Protein AF-A0A1M7JH65-F1 (afdb_monomer)

Foldseek 3Di:
DDDDDDDDQDFDDDDDDDPDDDDDDDDDDDPDPPPPPPPPPDWDKGKDFQLRRPDDAFAADAWDDDDFKIKGKACQPHPDTWGQHPQQQFTKHWARIKIKIAGPFWWFKKAWDFGPPFKDFDKDKPDADADPVRSMGGDTDRMIMIGRHDPGGTGTTRMMMTTGDDDDQQDAAECQVWEFDADPLRHTQWIHDPNDIGRPQVQKQKFKDPDPVTDHSDDDQDFDKMKIKIAGDPVDRHHGYIYIYDIDGRAAEDEADKDWDWDDDPLKIKIKIKGKAFLVQQVPFDWKKKWKDDPPDIDIDIDPDWAQWDDDPNHIYGYPDPRITIDMDMDMDSDDCPPIDMDMDTD

Solvent-accessible surface area (backbone atoms only — not comparable to full-atom values): 20110 Å² total; per-residue (Å²): 139,82,88,79,80,84,83,79,78,85,79,83,86,83,82,84,80,82,88,74,91,83,78,91,81,88,78,82,90,72,102,66,86,71,77,77,78,79,74,79,79,75,84,53,63,52,72,50,54,55,65,77,66,72,75,53,73,68,37,74,48,55,68,48,80,58,94,58,39,35,43,36,39,38,26,66,80,34,91,59,61,24,23,30,30,71,81,32,42,15,38,38,35,32,17,32,15,34,40,34,46,36,38,87,50,48,32,36,33,38,39,50,40,71,19,62,88,49,51,84,48,54,73,48,63,80,59,70,47,73,42,79,89,74,36,30,34,43,48,81,39,47,59,44,42,37,34,30,35,59,89,59,68,27,38,21,46,20,31,44,36,43,30,42,56,77,77,84,78,72,80,51,45,74,29,57,83,23,48,46,41,64,43,96,80,59,42,81,54,35,40,31,53,90,91,48,75,45,63,81,56,87,51,41,46,56,29,24,29,80,56,99,81,45,75,37,73,56,65,76,79,64,58,42,64,34,33,46,35,42,30,51,34,95,85,34,72,60,45,38,60,49,20,54,33,70,79,44,76,31,57,37,69,42,62,80,45,78,47,80,46,77,51,75,57,95,76,27,36,36,44,35,43,39,37,29,39,52,50,75,80,49,62,94,45,76,35,38,38,37,44,38,33,47,86,95,48,72,50,76,49,80,39,81,70,72,36,64,58,51,74,53,100,87,34,47,30,32,51,63,46,91,63,34,35,32,39,76,50,75,50,73,36,78,56,89,66,83,77,56,46,72,50,77,48,75,78

Secondary structure (DSSP, 8-state):
--PPPPPPP---------------------S-------------EEEEEGGGS-PPTT-B--EEE-SSEEEEEE-TTSSSPPEEETTTTEEEEETT-EEEEEEEEEEEEEEEEE-TT-----EEESSSEEETTTTEEEEEEEEEEEEE-SSS-EEEEEEEEEEEPPP----PEE-TTPEEEE-TTS-EEEEEETTEEE---TTEEEEEESSTT--BSS---SSEEEEEEEEE-TT-SSEES-EEPPPEEE-EEE-SEEEEEEEEETTEEEEEEEEEEETTTTTT---EEEEEEETTEEEEEEE---BSEEEETTEEEEESSTTEEEEEEEEEESS--TT-EEEEEE-

Sequence (347 aa):
MKHTWKKAAVFTLALALVAGGLPANVGGGGLFGGTAIVANAVETSETVTFSELGYDNQETVESVEAQNCTITFSRGTNSNPPKYYNTGSAIRVYGGNTVTISSTKDISEIRLSFGLSDGTNDITVDTGEYDSGEATWTGNAKSVEFTVGGTKGHRKIASVTVVYNEAATVSKTNISTATVTLAADNSVSSITVGENNITDLSGFDITYGTDDSHTAATPPTAAGKYYAYVTPNSTNTDYEGTAKSAQFIVNGTLADGKYEQYATKDGKNYTRFVFVKPKSEIAGKNKGVFSATLGETTKTFDTTTYYTGVTSNGIHYTVADEDSVMFVVTVSSTGSLDGLTCELDFE

pLDDT: mean 86.07, std 21.35, range [22.78, 98.69]

Organism: Ruminococcus flavefaciens (NCBI:txid1265)

Nearest PDB structures (foldseek):
  5nph-assembly1_H  TM=2.163E-01  e=4.990E-02  Mus musculus
  7n0v-assembly1_H  TM=2.014E-01  e=6.467E-02  Mus musculus
  6o26-assembly1_A  TM=1.920E-01  e=3.398E-01  Homo sapiens
  8tjf-assembly1_H  TM=2.204E-01  e=6.668E-01  Homo sapiens
  6cxy-assembly1_H  TM=1.921E-01  e=3.770E-01  Mus musculus

Structure (mmCIF, N/CA/C/O backbone):
data_AF-A0A1M7JH65-F1
#
_entry.id   AF-A0A1M7JH65-F1
#
loop_
_atom_site.group_PDB
_atom_site.id
_atom_site.type_symbol
_atom_site.label_atom_id
_atom_site.label_alt_id
_atom_site.label_comp_id
_atom_site.label_asym_id
_atom_site.label_entity_id
_atom_site.label_seq_id
_atom_site.pdbx_PDB_ins_code
_atom_site.Cartn_x
_atom_site.Cartn_y
_atom_site.Cartn_z
_atom_site.occupancy
_atom_site.B_iso_or_equiv
_atom_site.auth_seq_id
_atom_site.auth_comp_id
_atom_site.auth_asym_id
_atom_site.auth_atom_id
_atom_site.pdbx_PDB_model_num
ATOM 1 N N . MET A 1 1 ? 40.450 36.372 -23.962 1.00 33.72 1 MET A N 1
ATOM 2 C CA . MET A 1 1 ? 39.710 35.148 -23.589 1.00 33.72 1 MET A CA 1
ATOM 3 C C . MET A 1 1 ? 38.250 35.379 -23.931 1.00 33.72 1 MET A C 1
ATOM 5 O O . MET A 1 1 ? 37.628 36.221 -23.301 1.00 33.72 1 MET A O 1
ATOM 9 N N . LYS A 1 2 ? 37.739 34.761 -25.000 1.00 27.80 2 LYS A N 1
ATOM 10 C CA . LYS A 1 2 ? 36.318 34.838 -25.365 1.00 27.80 2 LYS A CA 1
ATOM 11 C C . LYS A 1 2 ? 35.694 33.489 -25.026 1.00 27.80 2 LYS A C 1
ATOM 13 O O . LYS A 1 2 ? 36.094 32.482 -25.595 1.00 27.80 2 LYS A O 1
ATOM 18 N N . HIS A 1 3 ? 34.785 33.492 -24.056 1.00 24.52 3 HIS A N 1
ATOM 19 C CA . HIS A 1 3 ? 33.957 32.346 -23.703 1.00 24.52 3 HIS A CA 1
ATOM 20 C C . HIS A 1 3 ? 32.996 32.040 -24.858 1.00 24.52 3 HIS A C 1
ATOM 22 O O . HIS A 1 3 ? 32.244 32.918 -25.277 1.00 24.52 3 HIS A O 1
ATOM 28 N N . THR A 1 4 ? 33.022 30.811 -25.366 1.00 27.05 4 THR A N 1
ATOM 29 C CA . THR A 1 4 ? 32.059 30.292 -26.342 1.00 27.05 4 THR A CA 1
ATOM 30 C C . THR A 1 4 ? 31.009 29.457 -25.613 1.00 27.05 4 THR A C 1
ATOM 32 O O . THR A 1 4 ? 31.320 28.471 -24.949 1.00 27.05 4 THR A O 1
ATOM 35 N N . TRP A 1 5 ? 29.753 29.894 -25.695 1.00 22.78 5 TRP A N 1
ATOM 36 C CA . TRP A 1 5 ? 28.584 29.150 -25.229 1.00 22.78 5 TRP A CA 1
ATOM 37 C C . TRP A 1 5 ? 28.274 28.005 -26.204 1.00 22.78 5 TRP A C 1
ATOM 39 O O . TRP A 1 5 ? 28.231 28.223 -27.416 1.00 22.78 5 TRP A O 1
ATOM 49 N N . LYS A 1 6 ? 28.054 26.793 -25.678 1.00 25.31 6 LYS A N 1
ATOM 50 C CA . LYS A 1 6 ? 27.578 25.633 -26.445 1.00 25.31 6 LYS A CA 1
ATOM 51 C C . LYS A 1 6 ? 26.101 25.846 -26.810 1.00 25.31 6 LYS A C 1
ATOM 53 O O . LYS A 1 6 ? 25.288 26.122 -25.931 1.00 25.31 6 LYS A O 1
ATOM 58 N N . LYS A 1 7 ? 25.769 25.752 -28.101 1.00 26.80 7 LYS A N 1
ATOM 59 C CA . LYS A 1 7 ? 24.390 25.803 -28.612 1.00 26.80 7 LYS A CA 1
ATOM 60 C C . LYS A 1 7 ? 23.718 24.452 -28.345 1.00 26.80 7 LYS A C 1
ATOM 62 O O . LYS A 1 7 ? 24.266 23.424 -28.727 1.00 26.80 7 LYS A O 1
ATOM 67 N N . ALA A 1 8 ? 22.564 24.466 -27.684 1.00 27.47 8 ALA A N 1
ATOM 68 C CA . ALA A 1 8 ? 21.721 23.291 -27.492 1.00 27.47 8 ALA A CA 1
ATOM 69 C C . ALA A 1 8 ? 20.884 23.040 -28.757 1.00 27.47 8 ALA A C 1
ATOM 71 O O . ALA A 1 8 ? 20.265 23.970 -29.278 1.00 27.47 8 ALA A O 1
ATOM 72 N N . ALA A 1 9 ? 20.888 21.800 -29.245 1.00 30.14 9 ALA A N 1
ATOM 73 C CA . ALA A 1 9 ? 20.025 21.344 -30.327 1.00 30.14 9 ALA A CA 1
ATOM 74 C C . ALA A 1 9 ? 18.560 21.320 -29.859 1.00 30.14 9 ALA A C 1
ATOM 76 O O . ALA A 1 9 ? 18.257 20.851 -28.761 1.00 30.14 9 ALA A O 1
ATOM 77 N N . VAL A 1 10 ? 17.653 21.847 -30.682 1.00 26.20 10 VAL A N 1
ATOM 78 C CA . VAL A 1 10 ? 16.206 21.808 -30.439 1.00 26.20 10 VAL A CA 1
ATOM 79 C C . VAL A 1 10 ? 15.681 20.478 -30.976 1.00 26.20 10 VAL A C 1
ATOM 81 O O . VAL A 1 10 ? 15.679 20.265 -32.182 1.00 26.20 10 VAL A O 1
ATOM 84 N N . PHE A 1 11 ? 15.245 19.586 -30.086 1.00 31.00 11 PHE A N 1
ATOM 85 C CA . PHE A 1 11 ? 14.628 18.309 -30.449 1.00 31.00 11 PHE A CA 1
ATOM 86 C C . PHE A 1 11 ? 13.111 18.479 -30.602 1.00 31.00 11 PHE A C 1
ATOM 88 O O . PHE A 1 11 ? 12.435 18.914 -29.669 1.00 31.00 11 PHE A O 1
ATOM 95 N N . THR A 1 12 ? 12.567 18.125 -31.770 1.00 27.08 12 THR A N 1
ATOM 96 C CA . THR A 1 12 ? 11.114 18.076 -32.003 1.00 27.08 12 THR A CA 1
ATOM 97 C C . THR A 1 12 ? 10.618 16.651 -31.773 1.00 27.08 12 THR A C 1
ATOM 99 O O . THR A 1 12 ? 10.918 15.753 -32.555 1.00 27.08 12 THR A O 1
ATOM 102 N N . LEU A 1 13 ? 9.849 16.440 -30.702 1.00 26.78 13 LEU A N 1
ATOM 103 C CA . LEU A 1 13 ? 9.150 15.182 -30.438 1.00 26.78 13 LEU A CA 1
ATOM 104 C C . LEU A 1 13 ? 7.864 15.142 -31.279 1.00 26.78 13 LEU A C 1
ATOM 106 O O . LEU A 1 13 ? 6.893 15.832 -30.967 1.00 26.78 13 LEU A O 1
ATOM 110 N N . ALA A 1 14 ? 7.855 14.364 -32.362 1.00 26.33 14 ALA A N 1
ATOM 111 C CA . ALA A 1 14 ? 6.666 14.166 -33.187 1.00 26.33 14 ALA A CA 1
ATOM 112 C C . ALA A 1 14 ? 5.845 12.978 -32.660 1.00 26.33 14 ALA A C 1
ATOM 114 O O . ALA A 1 14 ? 6.230 11.825 -32.829 1.00 26.33 14 ALA A O 1
ATOM 115 N N . LEU A 1 15 ? 4.694 13.260 -32.042 1.00 26.98 15 LEU A N 1
ATOM 116 C CA . LEU A 1 15 ? 3.681 12.257 -31.706 1.00 26.98 15 LEU A CA 1
ATOM 117 C C . LEU A 1 15 ? 2.617 12.255 -32.816 1.00 26.98 15 LEU A C 1
ATOM 119 O O . LEU A 1 15 ? 1.776 13.152 -32.880 1.00 26.98 15 LEU A O 1
ATOM 123 N N . ALA A 1 16 ? 2.670 11.284 -33.729 1.00 26.78 16 ALA A N 1
ATOM 124 C CA . ALA A 1 16 ? 1.681 11.147 -34.796 1.00 26.78 16 ALA A CA 1
ATOM 125 C C . ALA A 1 16 ? 0.440 10.395 -34.283 1.00 26.78 16 ALA A C 1
ATOM 127 O O . ALA A 1 16 ? 0.468 9.181 -34.100 1.00 26.78 16 ALA A O 1
ATOM 128 N N . LEU A 1 17 ? -0.666 11.113 -34.065 1.00 24.62 17 LEU A N 1
ATOM 129 C CA . LEU A 1 17 ? -1.975 10.518 -33.785 1.00 24.62 17 LEU A CA 1
ATOM 130 C C . LEU A 1 17 ? -2.690 10.249 -35.121 1.00 24.62 17 LEU A C 1
ATOM 132 O O . LEU A 1 17 ? -3.287 11.155 -35.704 1.00 24.62 17 LEU A O 1
ATOM 136 N N . VAL A 1 18 ? -2.632 9.018 -35.635 1.00 27.31 18 VAL A N 1
ATOM 137 C CA . VAL A 1 18 ? -3.477 8.623 -36.774 1.00 27.31 18 VAL A CA 1
ATOM 138 C C . VAL A 1 18 ? -4.851 8.229 -36.239 1.00 27.31 18 VAL A C 1
ATOM 140 O O . VAL A 1 18 ? -5.070 7.120 -35.762 1.00 27.31 18 VAL A O 1
ATOM 143 N N . ALA A 1 19 ? -5.791 9.170 -36.317 1.00 30.92 19 ALA A N 1
ATOM 144 C CA . ALA A 1 19 ? -7.212 8.891 -36.190 1.00 30.92 19 ALA A CA 1
ATOM 145 C C . ALA A 1 19 ? -7.712 8.276 -37.506 1.00 30.92 19 ALA A C 1
ATOM 147 O O . ALA A 1 19 ? -7.865 8.965 -38.512 1.00 30.92 19 ALA A O 1
ATOM 148 N N . GLY A 1 20 ? -7.964 6.971 -37.501 1.00 28.25 20 GLY A N 1
ATOM 149 C CA . GLY A 1 20 ? -8.572 6.258 -38.618 1.00 28.25 20 GLY A CA 1
ATOM 150 C C . GLY A 1 20 ? -9.345 5.062 -38.091 1.00 28.25 20 GLY A C 1
ATOM 151 O O . GLY A 1 20 ? -8.775 3.999 -37.879 1.00 28.25 20 GLY A O 1
ATOM 152 N N . GLY A 1 21 ? -10.633 5.256 -37.814 1.00 33.59 21 GLY A N 1
ATOM 153 C CA . GLY A 1 21 ? -11.529 4.160 -37.461 1.00 33.59 21 GLY A CA 1
ATOM 154 C C . GLY A 1 21 ? -11.855 3.286 -38.671 1.00 33.59 21 GLY A C 1
ATOM 155 O O . GLY A 1 21 ? -11.853 3.789 -39.792 1.00 33.59 21 GLY A O 1
ATOM 156 N N . LEU A 1 22 ? -12.148 2.005 -38.408 1.00 28.03 22 LEU A N 1
ATOM 157 C CA . LEU A 1 22 ? -13.134 1.108 -39.051 1.00 28.03 22 LEU A CA 1
ATOM 158 C C . LEU A 1 22 ? -12.842 -0.359 -38.630 1.00 28.03 22 LEU A C 1
ATOM 160 O O . LEU A 1 22 ? -11.763 -0.649 -38.125 1.00 28.03 22 LEU A O 1
ATOM 164 N N . PRO A 1 23 ? -13.775 -1.305 -38.828 1.00 35.59 23 PRO A N 1
ATOM 165 C CA . PRO A 1 23 ? -14.920 -1.607 -37.982 1.00 35.59 23 PRO A CA 1
ATOM 166 C C . PRO A 1 23 ? -14.715 -2.905 -37.173 1.00 35.59 23 PRO A C 1
ATOM 168 O O . PRO A 1 23 ? -13.957 -3.798 -37.547 1.00 35.59 23 PRO A O 1
ATOM 171 N N . ALA A 1 24 ? -15.469 -3.051 -36.084 1.00 32.09 24 ALA A N 1
ATOM 172 C CA . ALA A 1 24 ? -15.602 -4.325 -35.391 1.00 32.09 24 ALA A CA 1
ATOM 173 C C . ALA A 1 24 ? -16.266 -5.359 -36.318 1.00 32.09 24 ALA A C 1
ATOM 175 O O . ALA A 1 24 ? -17.445 -5.230 -36.648 1.00 32.09 24 ALA A O 1
ATOM 176 N N . ASN A 1 25 ? -15.525 -6.397 -36.709 1.00 32.09 25 ASN A N 1
ATOM 177 C CA . ASN A 1 25 ? -16.117 -7.638 -37.192 1.00 32.09 25 ASN A CA 1
ATOM 178 C C . ASN A 1 25 ? -16.163 -8.627 -36.024 1.00 32.09 25 ASN A C 1
ATOM 180 O O . ASN A 1 25 ? -15.177 -9.285 -35.696 1.00 32.09 25 ASN A O 1
ATOM 184 N N . VAL A 1 26 ? -17.315 -8.673 -35.359 1.00 40.84 26 VAL A N 1
ATOM 185 C CA . VAL A 1 26 ? -17.651 -9.681 -34.353 1.00 40.84 26 VAL A CA 1
ATOM 186 C C . VAL A 1 26 ? -18.010 -10.985 -35.060 1.00 40.84 26 VAL A C 1
ATOM 188 O O . VAL A 1 26 ? -19.087 -11.120 -35.633 1.00 40.84 26 VAL A O 1
ATOM 191 N N . GLY A 1 27 ? -17.108 -11.961 -34.991 1.00 29.14 27 GLY A N 1
ATOM 192 C CA . GLY A 1 27 ? -17.349 -13.309 -35.487 1.00 29.14 27 GLY A CA 1
ATOM 193 C C . GLY A 1 27 ? -16.684 -14.366 -34.613 1.00 29.14 27 GLY A C 1
ATOM 194 O O . GLY A 1 27 ? -15.513 -14.661 -34.801 1.00 29.14 27 GLY A O 1
ATOM 195 N N . GLY A 1 28 ? -17.469 -14.972 -33.715 1.00 29.83 28 GLY A N 1
ATOM 196 C CA . GLY A 1 28 ? -17.278 -16.366 -33.297 1.00 29.83 28 GLY A CA 1
ATOM 197 C C . GLY A 1 28 ? -16.546 -16.641 -31.977 1.00 29.83 28 GLY A C 1
ATOM 198 O O . GLY A 1 28 ? -15.353 -16.889 -31.973 1.00 29.83 28 GLY A O 1
ATOM 199 N N . GLY A 1 29 ? -17.325 -16.750 -30.893 1.00 30.72 29 GLY A N 1
ATOM 200 C CA . GLY A 1 29 ? -17.238 -17.858 -29.925 1.00 30.72 29 GLY A CA 1
ATOM 201 C C . GLY A 1 29 ? -16.020 -17.962 -28.994 1.00 30.72 29 GLY A C 1
ATOM 202 O O . GLY A 1 29 ? -14.999 -18.529 -29.357 1.00 30.72 29 GLY A O 1
ATOM 203 N N . GLY A 1 30 ? -16.208 -17.585 -27.724 1.00 29.33 30 GLY A N 1
ATOM 204 C CA . GLY A 1 30 ? -15.325 -17.977 -26.619 1.00 29.33 30 GLY A CA 1
ATOM 205 C C . GLY A 1 30 ? -15.722 -17.316 -25.296 1.00 29.33 30 GLY A C 1
ATOM 206 O O . GLY A 1 30 ? -15.550 -16.117 -25.128 1.00 29.33 30 GLY A O 1
ATOM 207 N N . LEU A 1 31 ? -16.266 -18.099 -24.361 1.00 40.38 31 LEU A N 1
ATOM 208 C CA . LEU A 1 31 ? -16.854 -17.712 -23.064 1.00 40.38 31 LEU A CA 1
ATOM 209 C C . LEU A 1 31 ? -15.820 -17.274 -21.995 1.00 40.38 31 LEU A C 1
ATOM 211 O O . LEU A 1 31 ? -16.045 -17.444 -20.804 1.00 40.38 31 LEU A O 1
ATOM 215 N N . PHE A 1 32 ? -14.691 -16.689 -22.396 1.00 40.97 32 PHE A N 1
ATOM 216 C CA . PHE A 1 32 ? -13.709 -16.093 -21.487 1.00 40.97 32 PHE A CA 1
ATOM 217 C C . PHE A 1 32 ? -13.245 -14.768 -22.086 1.00 40.97 32 PHE A C 1
ATOM 219 O O . PHE A 1 32 ? -12.274 -14.704 -22.834 1.00 40.97 32 PHE A O 1
ATOM 226 N N . GLY A 1 33 ? -13.997 -13.706 -21.796 1.00 28.12 33 GLY A N 1
ATOM 227 C CA . GLY A 1 33 ? -13.682 -12.342 -22.210 1.00 28.12 33 GLY A CA 1
ATOM 228 C C . GLY A 1 33 ? -12.519 -11.767 -21.407 1.00 28.12 33 GLY A C 1
ATOM 229 O O . GLY A 1 33 ? -12.708 -10.826 -20.645 1.00 28.12 33 GLY A O 1
ATOM 230 N N . GLY A 1 34 ? -11.323 -12.330 -21.569 1.00 30.55 34 GLY A N 1
ATOM 231 C CA . GLY A 1 34 ? -10.098 -11.589 -21.319 1.00 30.55 34 GLY A CA 1
ATOM 232 C C . GLY A 1 34 ? -9.970 -10.568 -22.439 1.00 30.55 34 GLY A C 1
ATOM 233 O O . GLY A 1 34 ? -9.654 -10.929 -23.571 1.00 30.55 34 GLY A O 1
ATOM 234 N N . THR A 1 35 ? -10.263 -9.299 -22.164 1.00 30.81 35 THR A N 1
ATOM 235 C CA . THR A 1 35 ? -9.801 -8.218 -23.033 1.00 30.81 35 THR A CA 1
ATOM 236 C C . THR A 1 35 ? -8.286 -8.326 -23.088 1.00 30.81 35 THR A C 1
ATOM 238 O O . THR A 1 35 ? -7.609 -7.994 -22.117 1.00 30.81 35 THR A O 1
ATOM 241 N N . ALA A 1 36 ? -7.756 -8.836 -24.200 1.00 31.12 36 ALA A N 1
ATOM 242 C CA . ALA A 1 36 ? -6.355 -8.665 -24.520 1.00 31.12 36 ALA A CA 1
ATOM 243 C C . ALA A 1 36 ? -6.103 -7.156 -24.505 1.00 31.12 36 ALA A C 1
ATOM 245 O O . ALA A 1 36 ? -6.631 -6.419 -25.341 1.00 31.12 36 ALA A O 1
ATOM 246 N N . ILE A 1 37 ? -5.368 -6.691 -23.497 1.00 34.84 37 ILE A N 1
ATOM 247 C CA . ILE A 1 37 ? -4.785 -5.361 -23.514 1.00 34.84 37 ILE A CA 1
ATOM 248 C C . ILE A 1 37 ? -3.836 -5.387 -24.706 1.00 34.84 37 ILE A C 1
ATOM 250 O O . ILE A 1 37 ? -2.764 -5.984 -24.646 1.00 34.84 37 ILE A O 1
ATOM 254 N N . VAL A 1 38 ? -4.263 -4.806 -25.825 1.00 34.91 38 VAL A N 1
ATOM 255 C CA . VAL A 1 38 ? -3.346 -4.468 -26.907 1.00 34.91 38 VAL A CA 1
ATOM 256 C C . VAL A 1 38 ? -2.523 -3.309 -26.364 1.00 34.91 38 VAL A C 1
ATOM 258 O O . VAL A 1 38 ? -2.929 -2.149 -26.436 1.00 34.91 38 VAL A O 1
ATOM 261 N N . ALA A 1 39 ? -1.405 -3.639 -25.721 1.00 32.28 39 ALA A N 1
ATOM 262 C CA . ALA A 1 39 ? -0.364 -2.675 -25.437 1.00 32.28 39 ALA A CA 1
ATOM 263 C C . ALA A 1 39 ? 0.185 -2.226 -26.795 1.00 32.28 39 ALA A C 1
ATOM 265 O O . ALA A 1 39 ? 0.947 -2.940 -27.440 1.00 32.28 39 ALA A O 1
ATOM 266 N N . ASN A 1 40 ? -0.259 -1.063 -27.266 1.00 35.53 40 ASN A N 1
ATOM 267 C CA . ASN A 1 40 ? 0.469 -0.348 -28.302 1.00 35.53 40 ASN A CA 1
ATOM 268 C C . ASN A 1 40 ? 1.745 0.174 -27.635 1.00 35.53 40 ASN A C 1
ATOM 270 O O . ASN A 1 40 ? 1.712 1.222 -26.990 1.00 35.53 40 ASN A O 1
ATOM 274 N N . ALA A 1 41 ? 2.830 -0.597 -27.729 1.00 42.75 41 ALA A N 1
ATOM 275 C CA . ALA A 1 41 ? 4.159 -0.129 -27.365 1.00 42.75 41 ALA A CA 1
ATOM 276 C C . ALA A 1 41 ? 4.468 1.097 -28.232 1.00 42.75 41 ALA A C 1
ATOM 278 O O . ALA A 1 41 ? 4.464 1.027 -29.463 1.00 42.75 41 ALA A O 1
ATOM 279 N N . VAL A 1 42 ? 4.638 2.249 -27.591 1.00 50.62 42 VAL A N 1
ATOM 280 C CA . VAL A 1 42 ? 5.082 3.462 -28.272 1.00 50.62 42 VAL A CA 1
ATOM 281 C C . VAL A 1 42 ? 6.597 3.364 -28.310 1.00 50.62 42 VAL A C 1
ATOM 283 O O . VAL A 1 42 ? 7.239 3.511 -27.275 1.00 50.62 42 VAL A O 1
ATOM 286 N N . GLU A 1 43 ? 7.165 3.108 -29.490 1.00 64.31 43 GLU A N 1
ATOM 287 C CA . GLU A 1 43 ? 8.617 3.040 -29.668 1.00 64.31 43 GLU A CA 1
ATOM 288 C C . GLU A 1 43 ? 9.285 4.295 -29.090 1.00 64.31 43 GLU A C 1
ATOM 290 O O . GLU A 1 43 ? 9.096 5.412 -29.583 1.00 64.31 43 GLU A O 1
ATOM 295 N N . THR A 1 44 ? 10.087 4.128 -28.035 1.00 83.44 44 THR A N 1
ATOM 296 C CA . THR A 1 44 ? 10.895 5.234 -27.518 1.00 83.44 44 THR A CA 1
ATOM 297 C C . THR A 1 44 ? 12.133 5.392 -28.393 1.00 83.44 44 THR A C 1
ATOM 299 O O . THR A 1 44 ? 13.021 4.539 -28.391 1.00 83.44 44 THR A O 1
ATOM 302 N N . SER A 1 45 ? 12.191 6.484 -29.153 1.00 88.88 45 SER A N 1
ATOM 303 C CA . SER A 1 45 ? 13.310 6.795 -30.040 1.00 88.88 45 SER A CA 1
ATOM 304 C C . SER A 1 45 ? 13.715 8.262 -29.956 1.00 88.88 45 SER A C 1
ATOM 306 O O . SER A 1 45 ? 12.928 9.127 -29.568 1.00 88.88 45 SER A O 1
ATOM 308 N N . GLU A 1 46 ? 14.958 8.547 -30.329 1.00 91.50 46 GLU A N 1
ATOM 309 C CA . GLU A 1 46 ? 15.442 9.906 -30.553 1.00 91.50 46 GLU A CA 1
ATOM 310 C C . GLU A 1 46 ? 16.095 10.018 -31.929 1.00 91.50 46 GLU A C 1
ATOM 312 O O . GLU A 1 46 ? 16.779 9.103 -32.380 1.00 91.50 46 GLU A O 1
ATOM 317 N N . THR A 1 47 ? 15.857 11.134 -32.619 1.00 95.12 47 THR A N 1
ATOM 318 C CA . THR A 1 47 ? 16.412 11.395 -33.952 1.00 95.12 47 THR A CA 1
ATOM 319 C C . THR A 1 47 ? 17.244 12.663 -33.926 1.00 95.12 47 THR A C 1
ATOM 321 O O . THR A 1 47 ? 16.790 13.705 -33.458 1.00 95.12 47 THR A O 1
ATOM 324 N N . VAL A 1 48 ? 18.456 12.569 -34.462 1.00 94.50 48 VAL A N 1
ATOM 325 C CA . VAL A 1 48 ? 19.364 13.692 -34.671 1.00 94.50 48 VAL A CA 1
ATOM 326 C C . VAL A 1 48 ? 19.462 13.954 -36.168 1.00 94.50 48 VAL A C 1
ATOM 328 O O . VAL A 1 48 ? 20.008 13.132 -36.902 1.00 94.50 48 VAL A O 1
ATOM 331 N N . THR A 1 49 ? 18.974 15.109 -36.616 1.00 95.75 49 THR A N 1
ATOM 332 C CA . THR A 1 49 ? 19.089 15.567 -38.008 1.00 95.75 49 THR A CA 1
ATOM 333 C C . THR A 1 49 ? 20.193 16.614 -38.108 1.00 95.75 49 THR A C 1
ATOM 335 O O . THR A 1 49 ? 20.064 17.724 -37.595 1.00 95.75 49 THR A O 1
ATOM 338 N N . PHE A 1 50 ? 21.302 16.298 -38.780 1.00 94.88 50 PHE A N 1
ATOM 339 C CA . PHE A 1 50 ? 22.504 17.140 -38.706 1.00 94.88 50 PHE A CA 1
ATOM 340 C C . PHE A 1 50 ? 22.345 18.514 -39.362 1.00 94.88 50 PHE A C 1
ATOM 342 O O . PHE A 1 50 ? 23.005 19.468 -38.951 1.00 94.88 50 PHE A O 1
ATOM 349 N N . SER A 1 51 ? 21.445 18.654 -40.338 1.00 92.75 51 SER A N 1
ATOM 350 C CA . SER A 1 51 ? 21.164 19.947 -40.970 1.00 92.75 51 SER A CA 1
ATOM 351 C C . SER A 1 51 ? 20.525 20.970 -40.032 1.00 92.75 51 SER A C 1
ATOM 353 O O . SER A 1 51 ? 20.567 22.166 -40.310 1.00 92.75 51 SER A O 1
ATOM 355 N N . GLU A 1 52 ? 19.947 20.519 -38.922 1.00 93.25 52 GLU A N 1
ATOM 356 C CA . GLU A 1 52 ? 19.274 21.370 -37.936 1.00 93.25 52 GLU A CA 1
ATOM 357 C C . GLU A 1 52 ? 20.247 21.921 -36.882 1.00 93.25 52 GLU A C 1
ATOM 359 O O . GLU A 1 52 ? 19.895 22.809 -36.108 1.00 93.25 52 GLU A O 1
ATOM 364 N N . LEU A 1 53 ? 21.497 21.441 -36.873 1.00 90.50 53 LEU A N 1
ATOM 365 C CA . LEU A 1 53 ? 22.499 21.782 -35.858 1.00 90.50 53 LEU A CA 1
ATOM 366 C C . LEU A 1 53 ? 23.311 23.044 -36.188 1.00 90.50 53 LEU A C 1
ATOM 368 O O . LEU A 1 53 ? 24.096 23.511 -35.363 1.00 90.50 53 LEU A O 1
ATOM 372 N N . GLY A 1 54 ? 23.093 23.636 -37.367 1.00 93.56 54 GLY A N 1
ATOM 373 C CA . GLY A 1 54 ? 23.653 24.939 -37.735 1.00 93.56 54 GLY A CA 1
ATOM 374 C C . GLY A 1 54 ? 25.160 24.943 -37.994 1.00 93.56 54 GLY A C 1
ATOM 375 O O . GLY A 1 54 ? 25.805 25.953 -37.713 1.00 93.56 54 GLY A O 1
ATOM 376 N N . TYR A 1 55 ? 25.703 23.834 -38.502 1.00 94.38 55 TYR A N 1
ATOM 377 C CA . TYR A 1 55 ? 27.102 23.728 -38.916 1.00 94.38 55 TYR A CA 1
ATOM 378 C C . TYR A 1 55 ? 27.410 24.553 -40.169 1.00 94.38 55 TYR A C 1
ATOM 380 O O . TYR A 1 55 ? 26.606 24.627 -41.105 1.00 94.38 55 TYR A O 1
ATOM 388 N N . ASP A 1 56 ? 28.619 25.102 -40.217 1.00 96.69 56 AS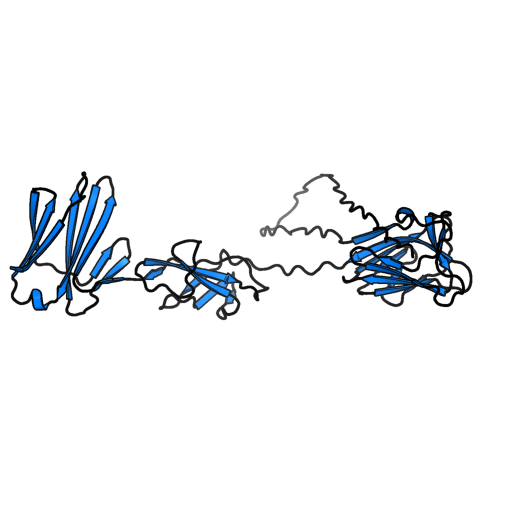P A N 1
ATOM 389 C CA . ASP A 1 56 ? 29.171 25.726 -41.409 1.00 96.69 56 ASP A CA 1
ATOM 390 C C . ASP A 1 56 ? 29.632 24.667 -42.426 1.00 96.69 56 ASP A C 1
ATOM 392 O O . ASP A 1 56 ? 30.008 23.534 -42.109 1.00 96.69 56 ASP A O 1
ATOM 396 N N . ASN A 1 57 ? 29.637 25.034 -43.708 1.00 97.56 57 ASN A N 1
ATOM 397 C CA . ASN A 1 57 ? 30.110 24.133 -44.755 1.00 97.56 57 ASN A CA 1
ATOM 398 C C . ASN A 1 57 ? 31.599 23.789 -44.553 1.00 97.56 57 ASN A C 1
ATOM 400 O O . ASN A 1 57 ? 32.441 24.684 -44.507 1.00 97.56 57 ASN A O 1
ATOM 404 N N . GLN A 1 58 ? 31.922 22.494 -44.569 1.00 96.56 58 GLN A N 1
ATOM 405 C CA . GLN A 1 58 ? 33.243 21.904 -44.299 1.00 96.56 58 GLN A CA 1
ATOM 406 C C . GLN A 1 58 ? 33.706 21.970 -42.839 1.00 96.56 58 GLN A C 1
ATOM 408 O O . GLN A 1 58 ? 34.882 21.700 -42.568 1.00 96.56 58 GLN A O 1
ATOM 413 N N . GLU A 1 59 ? 32.809 22.289 -41.909 1.00 97.38 59 GLU A N 1
ATOM 414 C CA . GLU A 1 59 ? 33.090 22.210 -40.480 1.00 97.38 59 GLU A CA 1
ATOM 415 C C . GLU A 1 59 ? 33.368 20.760 -40.064 1.00 97.38 59 GLU A C 1
ATOM 417 O O . GLU A 1 59 ? 32.649 19.838 -40.454 1.00 97.38 59 GLU A O 1
ATOM 422 N N . THR A 1 60 ? 34.445 20.545 -39.304 1.00 97.56 60 THR A N 1
ATOM 423 C CA . THR A 1 60 ? 34.749 19.238 -38.708 1.00 97.56 60 THR A CA 1
ATOM 424 C C . THR A 1 60 ? 33.759 18.957 -37.588 1.00 97.56 60 THR A C 1
ATOM 426 O O . THR A 1 60 ? 33.592 19.791 -36.703 1.00 97.56 60 THR A O 1
ATOM 429 N N . VAL A 1 61 ? 33.152 17.771 -37.599 1.00 96.94 61 VAL A N 1
ATOM 430 C CA . VAL A 1 61 ? 32.224 17.335 -36.551 1.00 96.94 6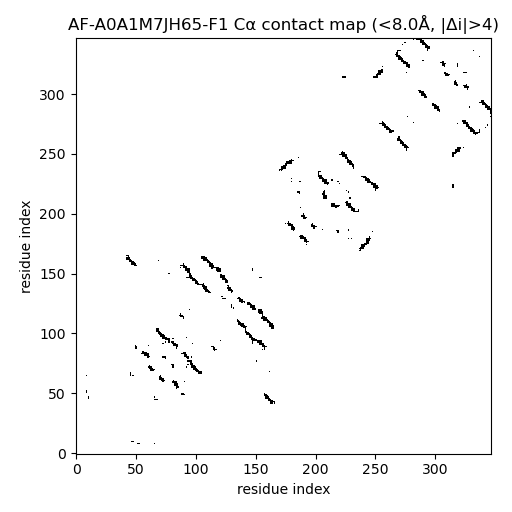1 VAL A CA 1
ATOM 431 C C . VAL A 1 61 ? 32.859 16.163 -35.816 1.00 96.94 61 VAL A C 1
ATOM 433 O O . VAL A 1 61 ? 33.162 15.150 -36.439 1.00 96.94 61 VAL A O 1
ATOM 436 N N . GLU A 1 62 ? 33.091 16.320 -34.513 1.00 96.19 62 GLU A N 1
ATOM 437 C CA . GLU A 1 62 ? 33.706 15.292 -33.657 1.00 96.19 62 GLU A CA 1
ATOM 438 C C . GLU A 1 62 ? 32.664 14.534 -32.834 1.00 96.19 62 GLU A C 1
ATOM 440 O O . GLU A 1 62 ? 32.774 13.324 -32.658 1.00 96.19 62 GLU A O 1
ATOM 445 N N . SER A 1 63 ? 31.630 15.220 -32.346 1.00 95.44 63 SER A N 1
ATOM 446 C CA . SER A 1 63 ? 30.536 14.583 -31.622 1.00 95.44 63 SER A CA 1
ATOM 447 C C . SER A 1 63 ? 29.253 15.411 -31.643 1.00 95.44 63 SER A C 1
ATOM 449 O O . SER A 1 63 ? 29.276 16.631 -31.828 1.00 95.44 63 SER A O 1
ATOM 451 N N . VAL A 1 64 ? 28.132 14.725 -31.435 1.00 95.44 64 VAL A N 1
ATOM 452 C CA . VAL A 1 64 ? 26.808 15.300 -31.204 1.00 95.44 64 VAL A CA 1
ATOM 453 C C . VAL A 1 64 ? 26.192 14.615 -29.990 1.00 95.44 64 VAL A C 1
ATOM 455 O O . VAL A 1 64 ? 26.082 13.392 -29.960 1.00 95.44 64 VAL A O 1
ATOM 458 N N . GLU A 1 65 ? 25.795 15.399 -28.993 1.00 92.69 65 GLU A N 1
ATOM 459 C CA . GLU A 1 65 ? 25.070 14.914 -27.815 1.00 92.69 65 GLU A CA 1
ATOM 460 C C . GLU A 1 65 ? 23.561 15.062 -28.050 1.00 92.69 65 GLU A C 1
ATOM 462 O O . GLU A 1 65 ? 23.084 16.131 -28.443 1.00 92.69 65 GLU A O 1
ATOM 467 N N . ALA A 1 66 ? 22.819 13.985 -27.810 1.00 90.19 66 ALA A N 1
ATOM 468 C CA . ALA A 1 66 ? 21.365 13.953 -27.763 1.00 90.19 66 ALA A CA 1
ATOM 469 C C . ALA A 1 66 ? 20.893 13.687 -26.326 1.00 90.19 66 ALA A C 1
ATOM 471 O O . ALA A 1 66 ? 21.674 13.759 -25.376 1.00 90.19 66 ALA A O 1
ATOM 472 N N . GLN A 1 67 ? 19.595 13.443 -26.134 1.00 87.50 67 GLN A N 1
ATOM 473 C CA . GLN A 1 67 ? 19.041 13.285 -24.791 1.00 87.50 67 GLN A CA 1
ATOM 474 C C . GLN A 1 67 ? 19.569 12.020 -24.102 1.00 87.50 67 GLN A C 1
ATOM 476 O O . GLN A 1 67 ? 19.944 12.077 -22.930 1.00 87.50 67 GLN A O 1
ATOM 481 N N . ASN A 1 68 ? 19.563 10.882 -24.799 1.00 90.69 68 ASN A N 1
ATOM 482 C CA . ASN A 1 68 ? 19.934 9.588 -24.229 1.00 90.69 68 ASN A CA 1
ATOM 483 C C . ASN A 1 68 ? 21.154 8.962 -24.917 1.00 90.69 68 ASN A C 1
ATOM 485 O O . ASN A 1 68 ? 21.670 7.965 -24.403 1.00 90.69 68 ASN A O 1
ATOM 489 N N . CYS A 1 69 ? 21.619 9.500 -26.045 1.00 94.12 69 CYS A N 1
ATOM 490 C CA . CYS A 1 69 ? 22.809 9.035 -26.748 1.00 94.12 69 CYS A CA 1
ATOM 491 C C . CYS A 1 69 ? 23.810 10.142 -27.102 1.00 94.12 69 CYS A C 1
ATOM 493 O O . CYS A 1 69 ? 23.499 11.332 -27.118 1.00 94.12 69 CYS A O 1
ATOM 495 N N . THR A 1 70 ? 25.023 9.707 -27.429 1.00 97.38 70 THR A N 1
ATOM 496 C CA . THR A 1 70 ? 26.089 10.515 -28.013 1.00 97.38 70 THR A CA 1
ATOM 497 C C . THR A 1 70 ? 26.552 9.858 -29.306 1.00 97.38 70 THR A C 1
ATOM 499 O O . THR A 1 70 ? 26.885 8.673 -29.327 1.00 97.38 70 THR A O 1
ATOM 502 N N . ILE A 1 71 ? 26.617 10.640 -30.382 1.00 98.38 71 ILE A N 1
ATOM 503 C CA . ILE A 1 71 ? 27.124 10.222 -31.691 1.00 98.38 71 ILE A CA 1
ATOM 504 C C . ILE A 1 71 ? 28.528 10.800 -31.845 1.00 98.38 71 ILE A C 1
ATOM 506 O O . ILE A 1 71 ? 28.694 12.015 -31.885 1.00 98.38 71 ILE A O 1
ATOM 510 N N . THR A 1 72 ? 29.544 9.949 -31.922 1.00 98.50 72 THR A N 1
ATOM 511 C CA . THR A 1 72 ? 30.955 10.340 -32.035 1.00 98.50 72 THR A CA 1
ATOM 512 C C . THR A 1 72 ? 31.471 10.023 -33.427 1.00 98.50 72 THR A C 1
ATOM 514 O O . THR A 1 72 ? 31.261 8.931 -33.939 1.00 98.50 72 THR A O 1
ATOM 517 N N . PHE A 1 73 ? 32.177 10.969 -34.027 1.00 98.50 73 PHE A N 1
ATOM 518 C CA . PHE A 1 73 ? 32.725 10.898 -35.371 1.00 98.50 73 PHE A CA 1
ATOM 519 C C . PHE A 1 73 ? 34.249 10.898 -35.293 1.00 98.50 73 PHE A C 1
ATOM 521 O O . PHE A 1 73 ? 34.868 11.874 -34.872 1.00 98.50 73 PHE A O 1
ATOM 528 N N . SER A 1 74 ? 34.874 9.809 -35.732 1.00 97.69 74 SER A N 1
ATOM 529 C CA . SER A 1 74 ? 36.326 9.647 -35.696 1.00 97.69 74 SER A CA 1
ATOM 530 C C . SER A 1 74 ? 36.899 9.564 -37.102 1.00 97.69 74 SER A C 1
ATOM 532 O O . SER A 1 74 ? 36.313 8.981 -38.015 1.00 97.69 74 SER A O 1
ATOM 534 N N . ARG A 1 75 ? 38.108 10.104 -37.285 1.00 96.50 75 ARG A N 1
ATOM 535 C CA . ARG A 1 75 ? 38.873 9.890 -38.524 1.00 96.50 75 ARG A CA 1
ATOM 536 C C . ARG A 1 75 ? 39.279 8.426 -38.719 1.00 96.50 75 ARG A C 1
ATOM 538 O O . ARG A 1 75 ? 39.685 8.075 -39.819 1.00 96.50 75 ARG A O 1
ATOM 545 N N . GLY A 1 76 ? 39.218 7.604 -37.666 1.00 95.31 76 GLY A N 1
ATOM 546 C CA . GLY A 1 76 ? 39.695 6.223 -37.682 1.00 95.31 76 GLY A CA 1
ATOM 547 C C . GLY A 1 76 ? 41.101 6.132 -38.280 1.00 95.31 76 GLY A C 1
ATOM 548 O O . GLY A 1 76 ? 42.037 6.765 -37.784 1.00 95.31 76 GLY A O 1
ATOM 549 N N . THR A 1 77 ? 41.236 5.389 -39.380 1.00 94.56 77 THR A N 1
ATOM 550 C CA . THR A 1 77 ? 42.498 5.230 -40.119 1.00 94.56 77 THR A CA 1
ATOM 551 C C . THR A 1 77 ? 42.687 6.232 -41.263 1.00 94.56 77 THR A C 1
ATOM 553 O O . THR A 1 77 ? 43.745 6.236 -41.894 1.00 94.56 77 THR A O 1
ATOM 556 N N . ASN A 1 78 ? 41.694 7.067 -41.583 1.00 95.75 78 ASN A N 1
ATOM 557 C CA . ASN A 1 78 ? 41.818 8.080 -42.631 1.00 95.75 78 ASN A CA 1
ATOM 558 C C . ASN A 1 78 ? 42.574 9.322 -42.128 1.00 95.75 78 ASN A C 1
ATOM 560 O O . ASN A 1 78 ? 42.622 9.634 -40.936 1.00 95.75 78 ASN A O 1
ATOM 564 N N . SER A 1 79 ? 43.135 10.089 -43.062 1.00 93.38 79 SER A N 1
ATOM 565 C CA . SER A 1 79 ? 43.751 11.385 -42.774 1.00 93.38 79 SER A CA 1
ATOM 566 C C . SER A 1 79 ? 42.739 12.533 -42.681 1.00 93.38 79 SER A C 1
ATOM 568 O O . SER A 1 79 ? 43.035 13.550 -42.054 1.00 93.38 79 SER A O 1
ATOM 570 N N . ASN A 1 80 ? 41.551 12.384 -43.274 1.00 94.75 80 ASN A N 1
ATOM 571 C CA . ASN A 1 80 ? 40.497 13.394 -43.286 1.00 94.75 80 ASN A CA 1
ATOM 572 C C . ASN A 1 80 ? 39.446 13.105 -42.202 1.00 94.75 80 ASN A C 1
ATOM 574 O O . ASN A 1 80 ? 38.761 12.079 -42.276 1.00 94.75 80 ASN A O 1
ATOM 578 N N . PRO A 1 81 ? 39.252 14.008 -41.224 1.00 97.00 81 PRO A N 1
ATOM 579 C CA . PRO A 1 81 ? 38.183 13.842 -40.250 1.00 97.00 81 PRO A CA 1
ATOM 580 C C . PRO A 1 81 ? 36.802 14.010 -40.911 1.00 97.00 81 PRO A C 1
ATOM 582 O O . PRO A 1 81 ? 36.702 14.665 -41.959 1.00 97.00 81 PRO A O 1
ATOM 585 N N . PRO A 1 82 ? 35.737 13.443 -40.315 1.00 98.25 82 PRO A N 1
ATOM 586 C CA . PRO A 1 82 ? 34.366 13.702 -40.735 1.00 98.25 82 PRO A CA 1
ATOM 587 C C . PRO A 1 82 ? 34.030 15.198 -40.736 1.00 98.25 82 PRO A C 1
ATOM 589 O O . PRO A 1 82 ? 34.426 15.941 -39.835 1.00 98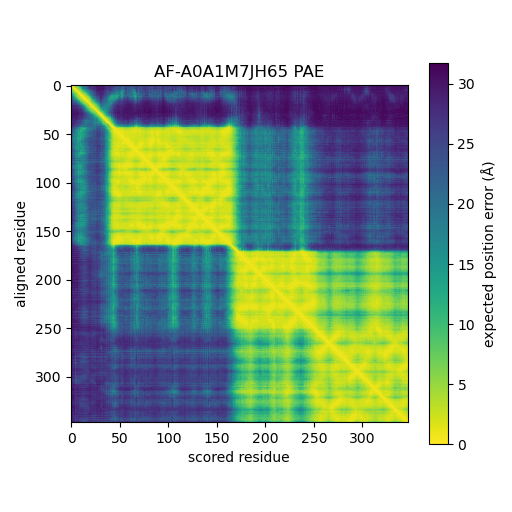.25 82 PRO A O 1
ATOM 592 N N . LYS A 1 83 ? 33.314 15.648 -41.769 1.00 98.31 83 LYS A N 1
ATOM 593 C CA . LYS A 1 83 ? 32.950 17.062 -41.949 1.00 98.31 83 LYS A CA 1
ATOM 594 C C . LYS A 1 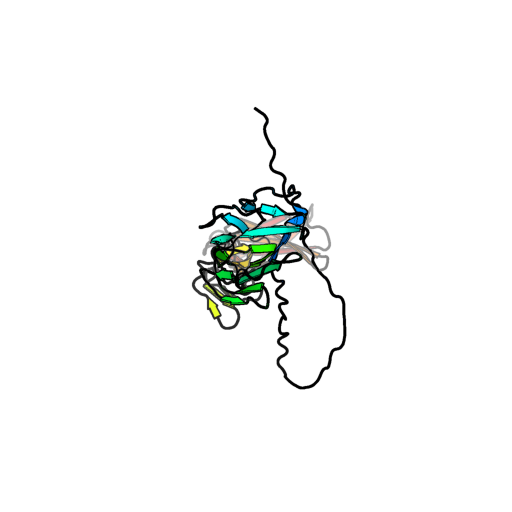83 ? 31.520 17.218 -42.431 1.00 98.31 83 LYS A C 1
ATOM 596 O O . LYS A 1 83 ? 31.074 16.439 -43.274 1.00 98.31 83 LYS A O 1
ATOM 601 N N . TYR A 1 84 ? 30.838 18.254 -41.963 1.00 98.06 84 TYR A N 1
ATOM 602 C CA . TYR A 1 84 ? 29.535 18.644 -42.480 1.00 98.06 84 TYR A CA 1
ATOM 603 C C . TYR A 1 84 ? 29.673 19.325 -43.847 1.00 98.06 84 TYR A C 1
ATOM 605 O O . TYR A 1 84 ? 30.572 20.137 -44.066 1.00 98.06 84 TYR A O 1
ATOM 613 N N . TYR A 1 85 ? 28.787 19.001 -44.785 1.00 96.81 85 TYR A N 1
ATOM 614 C CA . TYR A 1 85 ? 28.712 19.659 -46.087 1.00 96.81 85 TYR A CA 1
ATOM 615 C C . TYR A 1 85 ? 27.277 20.088 -46.379 1.00 96.81 85 TYR A C 1
ATOM 617 O O . TYR A 1 85 ? 26.359 19.269 -46.351 1.00 96.81 85 TYR A O 1
ATOM 625 N N . ASN A 1 86 ? 27.106 21.338 -46.818 1.00 93.75 86 ASN A N 1
ATOM 626 C CA . ASN A 1 86 ? 25.806 21.825 -47.300 1.00 93.75 86 ASN A CA 1
ATOM 627 C C . ASN A 1 86 ? 25.350 21.038 -48.542 1.00 93.75 86 ASN A C 1
ATOM 629 O O . ASN A 1 86 ? 24.161 20.882 -48.801 1.00 93.75 86 ASN A O 1
ATOM 633 N N . THR A 1 87 ? 26.303 20.508 -49.317 1.00 86.19 87 THR A N 1
ATOM 634 C CA . THR A 1 87 ? 26.026 19.653 -50.478 1.00 86.19 87 THR A CA 1
ATOM 635 C C . THR A 1 87 ? 25.613 18.243 -50.047 1.00 86.19 87 THR A C 1
ATOM 637 O O . THR A 1 87 ? 26.427 17.319 -49.936 1.00 86.19 87 THR A O 1
ATOM 640 N N . GLY A 1 88 ? 24.305 18.086 -49.855 1.00 85.25 88 GLY A N 1
ATOM 641 C CA . GLY A 1 88 ? 23.672 16.869 -49.349 1.00 85.25 88 GLY A CA 1
ATOM 642 C C . GLY A 1 88 ? 23.254 16.961 -47.883 1.00 85.25 88 GLY A C 1
ATOM 643 O O . GLY A 1 88 ? 22.742 15.969 -47.383 1.00 85.25 88 GLY A O 1
ATOM 644 N N . SER A 1 89 ? 23.447 18.122 -47.238 1.00 95.31 89 SER A N 1
ATOM 645 C CA . SER A 1 89 ? 23.007 18.424 -45.866 1.00 95.31 89 SER A CA 1
ATOM 646 C C . SER A 1 89 ? 23.356 17.322 -44.862 1.00 95.31 89 SER A C 1
ATOM 648 O O . SER A 1 89 ? 22.506 16.850 -44.112 1.00 95.31 89 SER A O 1
ATOM 650 N N . ALA A 1 90 ? 24.607 16.863 -44.906 1.00 97.69 90 ALA A N 1
ATOM 651 C CA . ALA A 1 90 ? 25.038 15.640 -44.242 1.00 97.69 90 ALA A CA 1
ATOM 652 C C . ALA A 1 90 ? 26.502 15.711 -43.800 1.00 97.69 90 ALA A C 1
ATOM 654 O O . ALA A 1 90 ? 27.317 16.448 -44.369 1.00 97.69 90 ALA A O 1
ATOM 655 N N . ILE A 1 91 ? 26.847 14.880 -42.819 1.00 98.12 91 ILE A N 1
ATOM 656 C CA . ILE A 1 91 ? 28.225 14.644 -42.402 1.00 98.12 91 ILE A CA 1
ATOM 657 C C . ILE A 1 91 ? 28.834 13.606 -43.339 1.00 98.12 91 ILE A C 1
ATOM 659 O O . ILE A 1 91 ? 28.362 12.476 -43.455 1.00 98.12 91 ILE A O 1
ATOM 663 N N . ARG A 1 92 ? 29.907 13.996 -44.026 1.00 97.75 92 ARG A N 1
ATOM 664 C CA . ARG A 1 92 ? 30.691 13.101 -44.868 1.00 97.75 92 ARG A CA 1
ATOM 665 C C . ARG A 1 92 ? 31.688 12.331 -44.010 1.00 97.75 92 ARG A C 1
ATOM 667 O O . ARG A 1 92 ? 32.586 12.925 -43.418 1.00 97.75 92 ARG A O 1
ATOM 674 N N . VAL A 1 93 ? 31.555 11.014 -44.021 1.00 98.00 93 VAL A N 1
ATOM 675 C CA . VAL A 1 93 ? 32.383 10.039 -43.314 1.00 98.00 93 VAL A CA 1
ATOM 676 C C . VAL A 1 93 ? 33.184 9.269 -44.367 1.00 98.00 93 VAL A C 1
ATOM 678 O O . VAL A 1 93 ? 32.610 8.586 -45.211 1.00 98.00 93 VAL A O 1
ATOM 681 N N . TYR A 1 94 ? 34.503 9.460 -44.410 1.00 97.56 94 TYR A N 1
ATOM 682 C CA . TYR A 1 94 ? 35.365 8.890 -45.454 1.00 97.56 94 TYR A CA 1
ATOM 683 C C . TYR A 1 94 ? 35.662 7.406 -45.208 1.00 97.56 94 TYR A C 1
ATOM 685 O O . TYR A 1 94 ? 35.533 6.928 -44.087 1.00 97.56 94 TYR A O 1
ATOM 693 N N . GLY A 1 95 ? 36.100 6.680 -46.241 1.00 97.81 95 GLY A N 1
ATOM 694 C CA . GLY A 1 95 ? 36.591 5.307 -46.063 1.00 97.81 95 GLY A CA 1
ATOM 695 C C . GLY A 1 95 ? 37.714 5.229 -45.019 1.00 97.81 95 GLY A C 1
ATOM 696 O O . GLY A 1 95 ? 38.709 5.941 -45.130 1.00 97.81 95 GLY A O 1
ATOM 697 N N . GLY A 1 96 ? 37.546 4.398 -43.996 1.00 96.50 96 GLY A N 1
ATOM 698 C CA . GLY A 1 96 ? 38.414 4.278 -42.824 1.00 96.50 96 GLY A CA 1
ATOM 699 C C . GLY A 1 96 ? 37.997 5.129 -41.619 1.00 96.50 96 GLY A C 1
ATOM 700 O O . GLY A 1 96 ? 38.612 4.991 -40.563 1.00 96.50 96 GLY A O 1
ATOM 701 N N . ASN A 1 97 ? 36.986 5.993 -41.744 1.00 98.50 97 ASN A N 1
ATOM 702 C CA . ASN A 1 97 ? 36.412 6.729 -40.613 1.00 98.50 97 ASN A CA 1
ATOM 703 C C . ASN A 1 97 ? 35.421 5.840 -39.845 1.00 98.50 97 ASN A C 1
ATOM 705 O O . ASN A 1 97 ? 34.832 4.920 -40.421 1.00 98.50 97 ASN A O 1
ATOM 709 N N . THR A 1 98 ? 35.188 6.167 -38.571 1.00 98.31 98 THR A N 1
ATOM 710 C CA . THR A 1 98 ? 34.195 5.477 -37.733 1.00 98.31 98 THR A CA 1
ATOM 711 C C . THR A 1 98 ? 33.166 6.441 -37.147 1.00 98.31 98 THR A C 1
ATOM 713 O O . THR A 1 98 ? 33.416 7.646 -37.015 1.00 98.31 98 THR A O 1
ATOM 716 N N . VAL A 1 99 ? 31.985 5.904 -36.840 1.00 98.62 99 VAL A N 1
ATOM 717 C CA . VAL A 1 99 ? 30.883 6.592 -36.165 1.00 98.62 99 VAL A CA 1
ATOM 718 C C . VAL A 1 99 ? 30.407 5.719 -35.011 1.00 98.62 99 VAL A C 1
ATOM 720 O O . VAL A 1 99 ? 29.922 4.618 -35.241 1.00 98.62 99 VAL A O 1
ATOM 723 N N . THR A 1 100 ? 30.524 6.199 -33.779 1.00 98.69 100 THR A N 1
ATOM 724 C CA . THR A 1 100 ? 30.107 5.459 -32.581 1.00 98.69 100 THR A CA 1
ATOM 725 C C . THR A 1 100 ? 28.851 6.082 -31.994 1.00 98.69 100 THR A C 1
ATOM 727 O O . THR A 1 100 ? 28.853 7.270 -31.680 1.00 98.69 100 THR A O 1
ATOM 730 N N . ILE A 1 101 ? 27.794 5.294 -31.813 1.00 98.56 101 ILE A N 1
ATOM 731 C CA . ILE A 1 101 ? 26.570 5.708 -31.120 1.00 98.56 101 ILE A CA 1
ATOM 732 C C . ILE A 1 101 ? 26.585 5.028 -29.756 1.00 98.56 101 ILE A C 1
ATOM 734 O O . ILE A 1 101 ? 26.467 3.807 -29.687 1.00 98.56 101 ILE A O 1
ATOM 738 N N . SER A 1 102 ? 26.728 5.800 -28.681 1.00 97.12 102 SER A N 1
ATOM 739 C CA . SER A 1 102 ? 26.674 5.303 -27.302 1.00 97.12 102 SER A CA 1
ATOM 740 C C . SER A 1 102 ? 25.452 5.846 -26.575 1.00 97.12 102 SER A C 1
ATOM 742 O O . SER A 1 102 ? 25.052 6.979 -26.812 1.00 97.12 102 SER A O 1
ATOM 744 N N . SER A 1 103 ? 24.836 5.063 -25.692 1.00 95.12 103 SER A N 1
ATOM 745 C CA . SER A 1 103 ? 23.627 5.459 -24.972 1.00 95.12 103 SER A CA 1
ATOM 746 C C . SER A 1 103 ? 23.646 5.051 -23.503 1.00 95.12 103 SER A C 1
ATOM 748 O O . SER A 1 103 ? 24.265 4.067 -23.104 1.00 95.12 103 SER A O 1
ATOM 750 N N . THR A 1 104 ? 22.920 5.811 -22.684 1.00 89.62 104 THR A N 1
ATOM 751 C CA . THR A 1 104 ? 22.591 5.440 -21.302 1.00 89.62 104 THR A CA 1
ATOM 752 C C . THR A 1 104 ? 21.526 4.332 -21.237 1.00 89.62 104 THR A C 1
ATOM 754 O O . THR A 1 104 ? 21.438 3.603 -20.246 1.00 89.62 104 THR A O 1
ATOM 757 N N . LYS A 1 105 ? 20.747 4.137 -22.309 1.00 89.75 105 LYS A N 1
ATOM 758 C CA . LYS A 1 105 ? 19.718 3.096 -22.468 1.00 89.75 105 LYS A CA 1
ATOM 759 C C . LYS A 1 105 ? 20.207 1.975 -23.386 1.00 89.75 105 LYS A C 1
ATOM 761 O O . LYS A 1 105 ? 21.177 2.148 -24.113 1.00 89.75 105 LYS A O 1
ATOM 766 N N . ASP A 1 106 ? 19.582 0.801 -23.300 1.00 92.31 106 ASP A N 1
ATOM 767 C CA . ASP A 1 106 ? 19.900 -0.302 -24.215 1.00 92.31 106 ASP A CA 1
ATOM 768 C C . ASP A 1 106 ? 19.281 -0.013 -25.575 1.00 92.31 106 ASP A C 1
ATOM 770 O O . ASP A 1 106 ? 18.072 0.182 -25.673 1.00 92.31 106 ASP A O 1
ATOM 774 N N . ILE A 1 107 ? 20.107 0.024 -26.611 1.00 95.31 107 ILE A N 1
ATOM 775 C CA . ILE A 1 107 ? 19.709 0.300 -27.988 1.00 95.31 107 ILE A CA 1
ATOM 776 C C . ILE A 1 107 ? 19.194 -1.000 -28.605 1.00 95.31 107 ILE A C 1
ATOM 778 O O . ILE A 1 107 ? 19.861 -2.032 -28.501 1.00 95.31 107 ILE A O 1
ATOM 782 N N . SER A 1 108 ? 18.014 -0.952 -29.220 1.00 94.31 108 SER A N 1
ATOM 783 C CA . SER A 1 108 ? 17.442 -2.055 -30.001 1.00 94.31 108 SER A CA 1
ATOM 784 C C . SER A 1 108 ? 17.704 -1.891 -31.496 1.00 94.31 108 SER A C 1
ATOM 786 O O . SER A 1 108 ? 17.894 -2.874 -32.214 1.00 94.31 108 SER A O 1
ATOM 788 N N . GLU A 1 109 ? 17.741 -0.642 -31.962 1.00 96.69 109 GLU A N 1
ATOM 789 C CA . GLU A 1 109 ? 17.869 -0.321 -33.375 1.00 96.69 109 GLU A CA 1
ATOM 790 C C . GLU A 1 109 ? 18.537 1.045 -33.590 1.00 96.69 109 GLU A C 1
ATOM 792 O O . GLU A 1 109 ? 18.347 1.981 -32.808 1.00 96.69 109 GLU A O 1
ATOM 797 N N . ILE A 1 110 ? 19.311 1.175 -34.669 1.00 98.25 110 ILE A N 1
ATOM 798 C CA . ILE A 1 110 ? 19.868 2.449 -35.139 1.00 98.25 110 ILE A CA 1
ATOM 799 C C . ILE A 1 110 ? 19.577 2.571 -36.630 1.00 98.25 110 ILE A C 1
ATOM 801 O O . ILE A 1 110 ? 20.098 1.795 -37.427 1.00 98.25 110 ILE A O 1
ATOM 805 N N . ARG A 1 111 ? 18.796 3.576 -37.025 1.00 98.06 111 ARG A N 1
ATOM 806 C CA . ARG A 1 111 ? 18.513 3.883 -38.432 1.00 98.06 111 ARG A CA 1
ATOM 807 C C . ARG A 1 111 ? 19.388 5.046 -38.880 1.00 98.06 111 ARG A C 1
ATOM 809 O O . ARG A 1 111 ? 19.358 6.121 -38.278 1.00 98.06 111 ARG A O 1
ATOM 816 N N . LEU A 1 112 ? 20.160 4.843 -39.941 1.00 98.12 112 LEU A N 1
ATOM 817 C CA . LEU A 1 112 ? 20.921 5.901 -40.598 1.00 98.12 112 LEU A CA 1
ATOM 818 C C . LEU A 1 112 ? 20.130 6.400 -41.805 1.00 98.12 112 LEU A C 1
ATOM 820 O O . LEU A 1 112 ? 19.641 5.606 -42.600 1.00 98.12 112 LEU A O 1
ATOM 824 N N . SER A 1 113 ? 20.057 7.715 -41.995 1.00 97.25 113 SER A N 1
ATOM 825 C CA . SER A 1 113 ? 19.633 8.274 -43.281 1.00 97.25 113 SER A CA 1
ATOM 826 C C . SER A 1 113 ? 20.826 8.870 -44.011 1.00 97.25 113 SER A C 1
ATOM 828 O O . SER A 1 113 ? 21.749 9.412 -43.392 1.00 97.25 113 SER A O 1
ATOM 830 N N . PHE A 1 114 ? 20.814 8.782 -45.340 1.00 97.56 114 PHE A N 1
ATOM 831 C CA . PHE A 1 114 ? 21.892 9.296 -46.171 1.00 97.56 114 PHE A CA 1
ATOM 832 C C . PHE A 1 114 ? 21.461 10.527 -46.969 1.00 97.56 114 PHE A C 1
ATOM 834 O O . PHE A 1 114 ? 20.347 10.615 -47.483 1.00 97.56 114 PHE A O 1
ATOM 841 N N . GLY A 1 115 ? 22.366 11.498 -47.064 1.00 94.38 115 GLY A N 1
ATOM 842 C CA . GLY A 1 115 ? 22.170 12.734 -47.808 1.00 94.38 115 GLY A CA 1
ATOM 843 C C . GLY A 1 115 ? 22.269 12.542 -49.322 1.00 94.38 115 GLY A C 1
ATOM 844 O O . GLY A 1 115 ? 22.721 11.517 -49.829 1.00 94.38 115 GLY A O 1
ATOM 845 N N . LEU A 1 116 ? 21.900 13.579 -50.078 1.00 90.06 116 LEU A N 1
ATOM 846 C CA . LEU A 1 116 ? 21.937 13.532 -51.543 1.00 90.06 116 LEU A CA 1
ATOM 847 C C . LEU A 1 116 ? 23.343 13.226 -52.086 1.00 90.06 116 LEU A C 1
ATOM 849 O O . LEU A 1 116 ? 24.352 13.791 -51.639 1.00 90.06 116 LEU A O 1
ATOM 853 N N . SER A 1 117 ? 23.390 12.396 -53.135 1.00 89.25 117 SER A N 1
ATOM 854 C CA . SER A 1 117 ? 24.643 11.918 -53.744 1.00 89.25 117 SER A CA 1
ATOM 855 C C . SER A 1 117 ? 25.566 11.256 -52.712 1.00 89.25 117 SER A C 1
ATOM 857 O O . SER A 1 117 ? 26.752 11.600 -52.626 1.00 89.25 117 SER A O 1
ATOM 859 N N . ASP A 1 118 ? 24.992 10.388 -51.877 1.00 95.06 118 ASP A N 1
ATOM 860 C CA . ASP A 1 118 ? 25.740 9.494 -50.996 1.00 95.06 118 ASP A CA 1
ATOM 861 C C . ASP A 1 118 ? 26.721 8.627 -51.799 1.00 95.06 118 ASP A C 1
ATOM 863 O O . ASP A 1 118 ? 26.518 8.366 -52.988 1.00 95.06 118 ASP A O 1
ATOM 867 N N . GLY A 1 119 ? 27.820 8.232 -51.162 1.00 92.12 119 GLY A N 1
ATOM 868 C CA . GLY A 1 119 ? 28.736 7.258 -51.740 1.00 92.12 119 GLY A CA 1
ATOM 869 C C . GLY A 1 119 ? 28.267 5.824 -51.500 1.00 92.12 119 GLY A C 1
ATOM 870 O O . GLY A 1 119 ? 27.270 5.572 -50.835 1.00 92.12 119 GLY A O 1
ATOM 871 N N . THR A 1 120 ? 29.007 4.867 -52.053 1.00 93.56 120 THR A N 1
ATOM 872 C CA . THR A 1 120 ? 28.648 3.439 -52.037 1.00 93.56 120 THR A CA 1
ATOM 873 C C . THR A 1 120 ? 29.601 2.609 -51.184 1.00 93.56 120 THR A C 1
ATOM 875 O O . THR A 1 120 ? 29.713 1.407 -51.389 1.00 93.56 120 THR A O 1
ATOM 878 N N . ASN A 1 121 ? 30.368 3.244 -50.294 1.00 96.69 121 ASN A N 1
ATOM 879 C CA . ASN A 1 121 ? 31.273 2.509 -49.420 1.00 96.69 121 ASN A CA 1
ATOM 880 C C . ASN A 1 121 ? 30.471 1.609 -48.472 1.00 96.69 121 ASN A C 1
ATOM 882 O O . ASN A 1 121 ? 29.498 2.052 -47.852 1.00 96.69 121 ASN A O 1
ATOM 886 N N . ASP A 1 122 ? 30.923 0.369 -48.325 1.00 96.75 122 ASP A N 1
ATOM 887 C CA . ASP A 1 122 ? 30.322 -0.566 -47.382 1.00 96.75 122 ASP A CA 1
ATOM 888 C C . ASP A 1 122 ? 30.422 -0.020 -45.956 1.00 96.75 122 ASP A C 1
ATOM 890 O O . ASP A 1 122 ? 31.381 0.673 -45.605 1.00 96.75 122 ASP A O 1
ATOM 894 N N . ILE A 1 123 ? 29.423 -0.320 -45.134 1.00 97.94 123 ILE A N 1
ATOM 895 C CA . ILE A 1 123 ? 29.426 -0.010 -43.707 1.00 97.94 123 ILE A CA 1
ATOM 896 C C . ILE A 1 123 ? 29.423 -1.335 -42.958 1.00 97.94 123 ILE A C 1
ATOM 898 O O . ILE A 1 123 ? 28.605 -2.207 -43.242 1.00 97.94 123 ILE A O 1
ATOM 902 N N . THR A 1 124 ? 30.331 -1.471 -42.000 1.00 97.62 124 THR A N 1
ATOM 903 C CA . THR A 1 124 ? 30.370 -2.602 -41.070 1.00 97.62 124 THR A CA 1
ATOM 904 C C . THR A 1 124 ? 30.123 -2.117 -39.653 1.00 97.62 124 THR A C 1
ATOM 906 O O . THR A 1 124 ? 30.371 -0.950 -39.352 1.00 97.62 124 THR A O 1
ATOM 909 N N . VAL A 1 125 ? 29.682 -3.015 -38.780 1.00 98.19 125 VAL A N 1
ATOM 910 C CA . VAL A 1 125 ? 29.465 -2.749 -37.353 1.00 98.19 125 VAL A CA 1
ATOM 911 C C . VAL A 1 125 ? 30.313 -3.683 -36.497 1.00 98.19 125 VAL A C 1
ATOM 913 O O . VAL A 1 125 ? 30.673 -4.772 -36.943 1.00 98.19 125 VAL A O 1
ATOM 916 N N . ASP A 1 126 ? 30.668 -3.245 -35.294 1.00 98.31 126 ASP A N 1
ATOM 917 C CA . ASP A 1 126 ? 31.442 -4.028 -34.323 1.00 98.31 126 ASP A CA 1
ATOM 918 C C . ASP A 1 126 ? 30.605 -5.097 -33.597 1.00 98.31 126 ASP A C 1
ATOM 920 O O . ASP A 1 126 ? 31.124 -6.150 -33.224 1.00 98.31 126 ASP A O 1
ATOM 924 N N . THR A 1 127 ? 29.307 -4.842 -33.422 1.00 96.44 127 THR A N 1
ATOM 925 C CA . THR A 1 127 ? 28.327 -5.738 -32.795 1.00 96.44 127 THR A CA 1
ATOM 926 C C . THR A 1 127 ? 26.979 -5.668 -33.510 1.00 96.44 127 THR A C 1
ATOM 928 O O . THR A 1 127 ? 26.725 -4.725 -34.253 1.00 96.44 127 THR A O 1
ATOM 931 N N . GLY A 1 128 ? 26.098 -6.642 -33.267 1.00 95.94 128 GLY A N 1
ATOM 932 C CA . GLY A 1 128 ? 24.770 -6.738 -33.884 1.00 95.94 128 GLY A CA 1
ATOM 933 C C . GLY A 1 128 ? 24.811 -6.973 -35.396 1.00 95.94 128 GLY A C 1
ATOM 934 O O . GLY A 1 128 ? 25.817 -7.426 -35.941 1.00 95.94 128 GLY A O 1
ATOM 935 N N . GLU A 1 129 ? 23.702 -6.674 -36.067 1.00 96.75 129 GLU A N 1
ATOM 936 C CA . GLU A 1 129 ? 23.550 -6.863 -37.512 1.00 96.75 129 GLU A CA 1
ATOM 937 C C . GLU A 1 129 ? 23.187 -5.5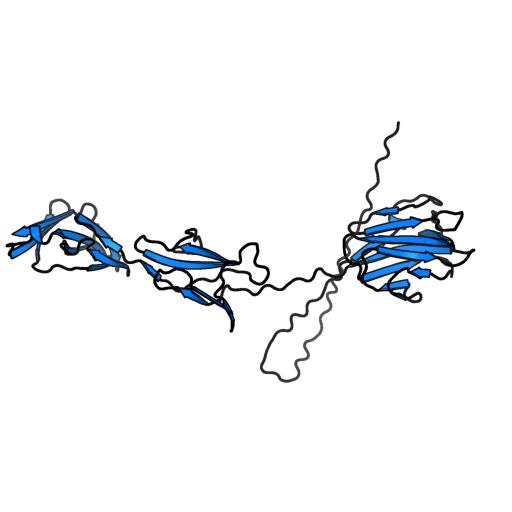38 -38.184 1.00 96.75 129 GLU A C 1
ATOM 939 O O . GLU A 1 129 ? 22.329 -4.807 -37.694 1.00 96.75 129 GLU A O 1
ATOM 944 N N . TYR A 1 130 ? 23.851 -5.219 -39.299 1.00 97.81 130 TYR A N 1
ATOM 945 C CA . TYR A 1 130 ? 23.559 -4.034 -40.106 1.00 97.81 130 TYR A CA 1
ATOM 946 C C . TYR A 1 130 ? 23.013 -4.436 -41.474 1.00 97.81 130 TYR A C 1
ATOM 948 O O . TYR A 1 130 ? 23.721 -5.040 -42.283 1.00 97.81 130 TYR A O 1
ATOM 956 N N . ASP A 1 131 ? 21.769 -4.052 -41.743 1.00 96.50 131 ASP A N 1
ATOM 957 C CA . ASP A 1 131 ? 21.154 -4.152 -43.056 1.00 96.50 131 ASP A CA 1
ATOM 958 C C . ASP A 1 131 ? 21.494 -2.904 -43.878 1.00 96.50 131 ASP A C 1
ATOM 960 O O . ASP A 1 131 ? 20.973 -1.805 -43.669 1.00 96.50 131 ASP A O 1
ATOM 964 N N . SER A 1 132 ? 22.392 -3.081 -44.845 1.00 91.50 132 SER A N 1
ATOM 965 C CA . SER A 1 132 ? 22.797 -2.013 -45.762 1.00 91.50 132 SER A CA 1
ATOM 966 C C . SER A 1 132 ? 21.687 -1.538 -46.711 1.00 91.50 132 SER A C 1
ATOM 968 O O . SER A 1 132 ? 21.772 -0.408 -47.193 1.00 91.50 132 SER A O 1
ATOM 970 N N . GLY A 1 133 ? 20.673 -2.368 -46.986 1.00 90.81 133 GLY A N 1
ATOM 971 C CA . GLY A 1 133 ? 19.544 -2.035 -47.858 1.00 90.81 133 GLY A CA 1
ATOM 972 C C . GLY A 1 133 ? 18.554 -1.092 -47.181 1.00 90.81 133 GLY A C 1
ATOM 973 O O . GLY A 1 133 ? 18.117 -0.121 -47.794 1.00 90.81 133 GLY A O 1
ATOM 974 N N . GLU A 1 134 ? 18.293 -1.328 -45.896 1.00 92.69 134 GLU A N 1
ATOM 975 C CA . GLU A 1 134 ? 17.411 -0.500 -45.057 1.00 92.69 134 GLU A CA 1
ATOM 976 C C . GLU A 1 134 ? 18.171 0.560 -44.247 1.00 92.69 134 GLU A C 1
ATOM 978 O O . GLU A 1 134 ? 17.580 1.313 -43.472 1.00 92.69 134 GLU A O 1
ATOM 983 N N . ALA A 1 135 ? 19.498 0.611 -44.392 1.00 96.50 135 ALA A N 1
ATOM 984 C CA . ALA A 1 135 ? 20.387 1.480 -43.627 1.00 96.50 135 ALA A CA 1
ATOM 985 C C . ALA A 1 135 ? 20.195 1.371 -42.102 1.00 96.50 135 ALA A C 1
ATOM 987 O O . ALA A 1 135 ? 20.358 2.353 -41.372 1.00 96.50 135 ALA A O 1
ATOM 988 N N . THR A 1 136 ? 19.867 0.173 -41.623 1.00 97.62 136 THR A N 1
ATOM 989 C CA . THR A 1 136 ? 19.389 -0.057 -40.260 1.00 97.62 136 THR A CA 1
ATOM 990 C C . THR A 1 136 ? 20.241 -1.100 -39.557 1.00 97.62 136 THR A C 1
ATOM 992 O O . THR A 1 136 ? 20.519 -2.168 -40.090 1.00 97.62 136 THR A O 1
ATOM 995 N N . TRP A 1 137 ? 20.674 -0.779 -38.345 1.00 98.38 137 TRP A N 1
ATOM 996 C CA . TRP A 1 137 ? 21.296 -1.715 -37.423 1.00 98.38 137 TRP A CA 1
ATOM 997 C C . TRP A 1 137 ? 20.267 -2.228 -36.424 1.00 98.38 137 TRP A C 1
ATOM 999 O O . TRP A 1 137 ? 19.516 -1.422 -35.881 1.00 98.38 137 TRP A O 1
ATOM 1009 N N . THR A 1 138 ? 20.294 -3.522 -36.122 1.00 96.19 138 THR A N 1
ATOM 1010 C CA . THR A 1 138 ? 19.476 -4.157 -35.081 1.00 96.19 138 THR A CA 1
ATOM 1011 C C . THR A 1 138 ? 20.346 -4.961 -34.124 1.00 96.19 138 THR A C 1
ATOM 1013 O O . THR A 1 138 ? 21.277 -5.657 -34.542 1.00 96.19 138 THR A O 1
ATOM 1016 N N . GLY A 1 139 ? 20.022 -4.919 -32.834 1.00 94.25 139 GLY A N 1
ATOM 1017 C CA . GLY A 1 139 ? 20.733 -5.694 -31.826 1.00 94.25 139 GLY A CA 1
ATOM 1018 C C . GLY A 1 139 ? 20.334 -5.334 -30.401 1.00 94.25 139 GLY A C 1
ATOM 1019 O O . GLY A 1 139 ? 19.237 -4.855 -30.140 1.00 94.25 139 GLY A O 1
ATOM 1020 N N . ASN A 1 140 ? 21.238 -5.590 -29.459 1.00 93.62 140 ASN A N 1
ATOM 1021 C CA . ASN A 1 140 ? 21.107 -5.157 -28.073 1.00 93.62 140 ASN A CA 1
ATOM 1022 C C . ASN A 1 140 ? 22.480 -4.697 -27.578 1.00 93.62 140 ASN A C 1
ATOM 1024 O O . ASN A 1 140 ? 23.382 -5.515 -27.394 1.00 93.62 140 ASN A O 1
ATOM 1028 N N . ALA A 1 141 ? 22.667 -3.385 -27.439 1.00 95.44 141 ALA A N 1
ATOM 1029 C CA . ALA A 1 141 ? 23.945 -2.817 -27.023 1.00 95.44 141 ALA A CA 1
ATOM 1030 C C . ALA A 1 141 ? 23.778 -1.442 -26.362 1.00 95.44 141 ALA A C 1
ATOM 1032 O O . ALA A 1 141 ? 22.826 -0.716 -26.634 1.00 95.44 141 ALA A O 1
ATOM 1033 N N . LYS A 1 142 ? 24.750 -1.046 -25.534 1.00 95.75 142 LYS A N 1
ATOM 1034 C CA . LYS A 1 142 ? 24.900 0.345 -25.061 1.00 95.75 142 LYS A CA 1
ATOM 1035 C C . LYS A 1 142 ? 25.734 1.207 -26.007 1.00 95.75 142 LYS A C 1
ATOM 1037 O O . LYS A 1 142 ? 25.736 2.425 -25.876 1.00 95.75 142 LYS A O 1
ATOM 1042 N N . SER A 1 143 ? 26.495 0.587 -26.904 1.00 97.75 143 SER A N 1
ATOM 1043 C CA . SER A 1 143 ? 27.383 1.267 -27.840 1.00 97.75 143 SER A CA 1
ATOM 1044 C C . SER A 1 143 ? 27.530 0.433 -29.100 1.00 97.75 143 SER A C 1
ATOM 1046 O O . SER A 1 143 ? 27.709 -0.778 -28.997 1.00 97.75 143 SER A O 1
ATOM 1048 N N . VAL A 1 144 ? 27.471 1.085 -30.257 1.00 98.56 144 VAL A N 1
ATOM 1049 C CA . VAL A 1 144 ? 27.679 0.465 -31.571 1.00 98.56 144 VAL A CA 1
ATOM 1050 C C . VAL A 1 144 ? 28.624 1.353 -32.369 1.00 98.56 144 VAL A C 1
ATOM 1052 O O . VAL A 1 144 ? 28.384 2.557 -32.488 1.00 98.56 144 VAL A O 1
ATOM 1055 N N . GLU A 1 145 ? 29.700 0.782 -32.905 1.00 98.62 145 GLU A N 1
ATOM 1056 C CA . GLU A 1 145 ? 30.622 1.461 -33.812 1.00 98.62 145 GLU A CA 1
ATOM 1057 C C . GLU A 1 145 ? 30.389 1.018 -35.258 1.00 98.62 145 GLU A C 1
ATOM 1059 O O . GLU A 1 145 ? 30.565 -0.142 -35.620 1.00 98.62 145 GLU A O 1
ATOM 1064 N N . PHE A 1 146 ? 30.056 1.983 -36.109 1.00 98.69 146 PHE A N 1
ATOM 1065 C CA . PHE A 1 146 ? 29.983 1.837 -37.554 1.00 98.69 146 PHE A CA 1
ATOM 1066 C C . PHE A 1 146 ? 31.322 2.231 -38.172 1.00 98.69 146 PHE A C 1
ATOM 1068 O O . PHE A 1 146 ? 31.834 3.323 -37.926 1.00 98.69 146 PHE A O 1
ATOM 1075 N N . THR A 1 147 ? 31.870 1.387 -39.038 1.00 98.44 147 THR A N 1
ATOM 1076 C CA . THR A 1 147 ? 33.070 1.679 -39.827 1.00 98.44 147 THR A CA 1
ATOM 1077 C C . THR A 1 147 ? 32.690 1.834 -41.290 1.00 98.44 147 THR A C 1
ATOM 1079 O O . THR A 1 147 ? 32.106 0.927 -41.880 1.00 98.44 147 THR A O 1
ATOM 1082 N N . VAL A 1 148 ? 33.050 2.967 -41.901 1.00 98.12 148 VAL A N 1
ATOM 1083 C CA . VAL A 1 148 ? 32.934 3.128 -43.356 1.00 98.12 148 VAL A CA 1
ATOM 1084 C C . VAL A 1 148 ? 34.136 2.449 -44.001 1.00 98.12 148 VAL A C 1
ATOM 1086 O O . VAL A 1 148 ? 35.270 2.876 -43.814 1.00 98.12 148 VAL A O 1
ATOM 1089 N N . GLY A 1 149 ? 33.905 1.388 -44.763 1.00 95.25 149 GLY A N 1
ATOM 1090 C CA . GLY A 1 149 ? 34.944 0.607 -45.422 1.00 95.25 149 GLY A CA 1
ATOM 1091 C C . GLY A 1 149 ? 35.642 1.345 -46.567 1.00 95.25 149 GLY A C 1
ATOM 1092 O O . GLY A 1 149 ? 35.232 2.420 -47.009 1.00 95.25 149 GLY A O 1
ATOM 1093 N N . GLY A 1 150 ? 36.707 0.733 -47.086 1.00 92.50 150 GLY A N 1
ATOM 1094 C CA . GLY A 1 150 ? 37.464 1.225 -48.240 1.00 92.50 150 GLY A CA 1
ATOM 1095 C C . GLY A 1 150 ? 38.522 2.288 -47.914 1.00 92.50 150 GLY A C 1
ATOM 1096 O O . GLY A 1 150 ? 38.528 2.905 -46.857 1.00 92.50 150 GLY A O 1
ATOM 1097 N N . THR A 1 151 ? 39.450 2.506 -48.850 1.00 88.06 151 THR A N 1
ATOM 1098 C CA . THR A 1 151 ? 40.548 3.496 -48.731 1.00 88.06 151 THR A CA 1
ATOM 1099 C C . THR A 1 151 ? 40.284 4.794 -49.504 1.00 88.06 151 THR A C 1
ATOM 1101 O O . THR A 1 151 ? 41.061 5.746 -49.432 1.00 88.06 151 THR A O 1
ATOM 1104 N N . LYS A 1 152 ? 39.189 4.832 -50.271 1.00 88.19 152 LYS A N 1
ATOM 1105 C CA . LYS A 1 152 ? 38.685 5.974 -51.048 1.00 88.19 152 LYS A CA 1
ATOM 1106 C C . LYS A 1 152 ? 37.160 6.008 -50.931 1.00 88.19 152 LYS A C 1
ATOM 1108 O O . LYS A 1 152 ? 36.565 5.002 -50.566 1.00 88.19 152 LYS A O 1
ATOM 1113 N N . GLY A 1 153 ? 36.540 7.133 -51.282 1.00 94.81 153 GLY A N 1
ATOM 1114 C CA . GLY A 1 153 ? 35.085 7.302 -51.191 1.00 94.81 153 GLY A CA 1
ATOM 1115 C C . GLY A 1 153 ? 34.615 7.739 -49.802 1.00 94.81 153 GLY A C 1
ATOM 1116 O O . GLY A 1 153 ? 35.424 8.132 -48.954 1.00 94.81 153 GLY A O 1
ATOM 1117 N N . HIS A 1 154 ? 33.299 7.759 -49.610 1.00 96.00 154 HIS A N 1
ATOM 1118 C CA . HIS A 1 154 ? 32.650 8.242 -48.392 1.00 96.00 154 HIS A CA 1
ATOM 1119 C C . HIS A 1 154 ? 31.225 7.699 -48.261 1.00 96.00 154 HIS A C 1
ATOM 1121 O O . HIS A 1 154 ? 30.692 7.107 -49.197 1.00 96.00 154 HIS A O 1
ATOM 1127 N N . ARG A 1 155 ? 30.626 7.950 -47.098 1.00 97.69 155 ARG A N 1
ATOM 1128 C CA . ARG A 1 155 ? 29.185 7.957 -46.852 1.00 97.69 155 ARG A CA 1
ATOM 1129 C C . ARG A 1 155 ? 28.773 9.323 -46.312 1.00 97.69 155 ARG A C 1
ATOM 1131 O O . ARG A 1 155 ? 29.579 10.008 -45.685 1.00 97.69 155 ARG A O 1
ATOM 1138 N N . LYS A 1 156 ? 27.550 9.759 -46.578 1.00 97.50 156 LYS A N 1
ATOM 1139 C CA . LYS A 1 156 ? 27.000 11.061 -46.193 1.00 97.50 156 LYS A CA 1
ATOM 1140 C C . LYS A 1 156 ? 25.831 10.850 -45.245 1.00 97.50 156 LYS A C 1
ATOM 1142 O O . LYS A 1 156 ? 24.695 10.795 -45.696 1.00 97.50 156 LYS A O 1
ATOM 1147 N N . ILE A 1 157 ? 26.087 10.744 -43.949 1.00 98.06 157 ILE A N 1
ATOM 1148 C CA . ILE A 1 157 ? 25.028 10.510 -42.962 1.00 98.06 157 ILE A CA 1
ATOM 1149 C C . ILE A 1 157 ? 24.299 11.834 -42.712 1.00 98.06 157 ILE A C 1
ATOM 1151 O O . ILE A 1 157 ? 24.926 12.820 -42.323 1.00 98.06 157 ILE A O 1
ATOM 1155 N N . ALA A 1 158 ? 22.998 11.875 -42.990 1.00 97.50 158 ALA A N 1
ATOM 1156 C CA . ALA A 1 158 ? 22.141 13.051 -42.835 1.00 97.50 158 ALA A CA 1
ATOM 1157 C C . ALA A 1 158 ? 21.431 13.071 -41.474 1.00 97.50 158 ALA A C 1
ATOM 1159 O O . ALA A 1 158 ? 21.341 14.126 -40.842 1.00 97.50 158 ALA A O 1
ATOM 1160 N N . SER A 1 159 ? 20.982 11.909 -41.000 1.00 97.25 159 SER A N 1
ATOM 1161 C CA . SER A 1 159 ? 20.416 11.749 -39.663 1.00 97.25 159 SER A CA 1
ATOM 1162 C C . SER A 1 159 ? 20.731 10.383 -39.064 1.00 97.25 159 SER A C 1
ATOM 1164 O O . SER A 1 159 ? 21.073 9.434 -39.775 1.00 97.25 159 SER A O 1
ATOM 1166 N N . VAL A 1 160 ? 20.591 10.308 -37.744 1.00 98.06 160 VAL A N 1
ATOM 1167 C CA . VAL A 1 160 ? 20.650 9.072 -36.963 1.00 98.06 160 VAL A CA 1
ATOM 1168 C C . VAL A 1 160 ? 19.411 9.018 -36.081 1.00 98.06 160 VAL A C 1
ATOM 1170 O O . VAL A 1 160 ? 19.167 9.949 -35.314 1.00 98.06 160 VAL A O 1
ATOM 1173 N N . THR A 1 161 ? 18.645 7.937 -36.181 1.00 97.19 161 THR A N 1
ATOM 1174 C CA . THR A 1 161 ? 17.549 7.616 -35.264 1.00 97.19 161 THR A CA 1
ATOM 1175 C C . THR A 1 161 ? 17.968 6.439 -34.400 1.00 97.19 161 THR A C 1
ATOM 1177 O O . THR A 1 161 ? 18.354 5.402 -34.930 1.00 97.19 161 THR A O 1
ATOM 1180 N N . VAL A 1 162 ? 17.893 6.589 -33.082 1.00 96.25 162 VAL A N 1
ATOM 1181 C CA . VAL A 1 162 ? 18.227 5.545 -32.107 1.00 96.25 162 VAL A CA 1
ATOM 1182 C C . VAL A 1 162 ? 16.945 5.114 -31.412 1.00 96.25 162 VAL A C 1
ATOM 1184 O O . VAL A 1 162 ? 16.250 5.952 -30.837 1.00 96.25 162 VAL A O 1
ATOM 1187 N N . VAL A 1 163 ? 16.632 3.823 -31.471 1.00 94.19 163 VAL A N 1
ATOM 1188 C CA . VAL A 1 163 ? 15.485 3.211 -30.793 1.00 94.19 163 VAL A CA 1
ATOM 1189 C C . VAL A 1 163 ? 15.991 2.445 -29.578 1.00 94.19 163 VAL A C 1
ATOM 1191 O O . VAL A 1 163 ? 16.991 1.725 -29.649 1.00 94.19 163 VAL A O 1
ATOM 1194 N N . TYR A 1 164 ? 15.315 2.621 -28.447 1.00 91.44 164 TYR A N 1
ATOM 1195 C CA . TYR A 1 164 ? 15.675 1.973 -27.192 1.00 91.44 164 TYR A CA 1
ATOM 1196 C C . TYR A 1 164 ? 14.774 0.783 -26.904 1.00 91.44 164 TYR A C 1
ATOM 1198 O O . TYR A 1 164 ? 13.575 0.818 -27.181 1.00 91.44 164 TYR A O 1
ATOM 1206 N N . ASN A 1 165 ? 15.341 -0.237 -26.262 1.00 83.62 165 ASN A N 1
ATOM 1207 C CA . ASN A 1 165 ? 14.547 -1.249 -25.585 1.00 83.62 165 ASN A CA 1
ATOM 1208 C C . ASN A 1 165 ? 13.704 -0.561 -24.503 1.00 83.62 165 ASN A C 1
ATOM 1210 O O . ASN A 1 165 ? 14.223 0.247 -23.723 1.00 83.62 165 ASN A O 1
ATOM 1214 N N . GLU A 1 166 ? 12.412 -0.881 -24.447 1.00 69.88 166 GLU A N 1
ATOM 1215 C CA . GLU A 1 166 ? 11.573 -0.442 -23.337 1.00 69.88 166 GLU A CA 1
ATOM 1216 C C . GLU A 1 166 ? 12.122 -1.017 -22.024 1.00 69.88 166 GLU A C 1
ATOM 1218 O O . GLU A 1 166 ? 12.547 -2.174 -21.951 1.00 69.88 166 GLU A O 1
ATOM 1223 N N . ALA A 1 167 ? 12.110 -0.209 -20.962 1.00 58.91 167 ALA A N 1
ATOM 1224 C CA . ALA A 1 167 ? 12.319 -0.745 -19.626 1.00 58.91 167 ALA A CA 1
ATOM 1225 C C . ALA A 1 167 ? 11.157 -1.698 -19.333 1.00 58.91 167 ALA A C 1
ATOM 1227 O O . ALA A 1 167 ? 10.002 -1.283 -19.404 1.00 58.91 167 ALA A O 1
ATOM 1228 N N . ALA A 1 168 ? 11.451 -2.960 -19.013 1.00 51.88 168 ALA A N 1
ATOM 1229 C CA . ALA A 1 168 ? 10.419 -3.923 -18.660 1.00 51.88 168 ALA A CA 1
ATOM 1230 C C . ALA A 1 168 ? 9.577 -3.366 -17.501 1.00 51.88 168 ALA A C 1
ATOM 1232 O O . ALA A 1 168 ? 10.049 -3.254 -16.368 1.00 51.88 168 ALA A O 1
ATOM 1233 N N . THR A 1 169 ? 8.328 -2.995 -17.777 1.00 49.62 169 THR A N 1
ATOM 1234 C CA . THR A 1 169 ? 7.369 -2.674 -16.726 1.00 49.62 169 THR A CA 1
ATOM 1235 C C . THR A 1 169 ? 6.949 -3.987 -16.090 1.00 49.62 169 THR A C 1
ATOM 1237 O O . THR A 1 169 ? 6.174 -4.745 -16.673 1.00 49.62 169 THR A O 1
ATOM 1240 N N . VAL A 1 170 ? 7.475 -4.278 -14.902 1.00 56.97 170 VAL A N 1
ATOM 1241 C CA . VAL A 1 170 ? 6.959 -5.376 -14.083 1.00 56.97 170 VAL A CA 1
ATOM 1242 C C . VAL A 1 170 ? 5.547 -4.976 -13.663 1.00 56.97 170 VAL A C 1
ATOM 1244 O O . VAL A 1 170 ? 5.365 -4.033 -12.893 1.00 56.97 170 VAL A O 1
ATOM 1247 N N . SER A 1 171 ? 4.535 -5.628 -14.234 1.00 72.31 171 SER A N 1
ATOM 1248 C CA . SER A 1 171 ? 3.149 -5.418 -13.825 1.00 72.31 171 SER A CA 1
ATOM 1249 C C . SER A 1 171 ? 2.979 -5.915 -12.393 1.00 72.31 171 SER A C 1
ATOM 1251 O O . SER A 1 171 ? 3.134 -7.105 -12.125 1.00 72.31 171 SER A O 1
ATOM 1253 N N . LYS A 1 172 ? 2.671 -4.998 -11.475 1.00 86.25 172 LYS A N 1
ATOM 1254 C CA . LYS A 1 172 ? 2.351 -5.330 -10.088 1.00 86.25 172 LYS A CA 1
ATOM 1255 C C . LYS A 1 172 ? 0.953 -5.930 -9.999 1.00 86.25 172 LYS A C 1
ATOM 1257 O O . LYS A 1 172 ? 0.043 -5.529 -10.722 1.00 86.25 172 LYS A O 1
ATOM 1262 N N . THR A 1 173 ? 0.768 -6.868 -9.081 1.00 91.81 173 THR A N 1
ATOM 1263 C CA . THR A 1 173 ? -0.548 -7.417 -8.757 1.00 91.81 173 THR A CA 1
ATOM 1264 C C . THR A 1 173 ? -1.230 -6.527 -7.724 1.00 91.81 173 THR A C 1
ATOM 1266 O O . THR A 1 173 ? -0.701 -6.296 -6.637 1.00 91.81 173 THR A O 1
ATOM 1269 N N . ASN A 1 174 ? -2.424 -6.034 -8.041 1.00 93.81 174 ASN A N 1
ATOM 1270 C CA . ASN A 1 174 ? -3.186 -5.198 -7.123 1.00 93.81 174 ASN A CA 1
ATOM 1271 C C . ASN A 1 174 ? -3.830 -6.037 -6.004 1.00 93.81 174 ASN A C 1
ATOM 1273 O O . ASN A 1 174 ? -4.525 -7.014 -6.284 1.00 93.81 174 ASN A O 1
ATOM 1277 N N . ILE A 1 175 ? -3.625 -5.645 -4.744 1.00 96.88 175 ILE A N 1
ATOM 1278 C CA . ILE A 1 175 ? -4.124 -6.371 -3.565 1.00 96.88 175 ILE A CA 1
ATOM 1279 C C . ILE A 1 175 ? -5.366 -5.744 -2.926 1.00 96.88 175 ILE A C 1
ATOM 1281 O O . ILE A 1 175 ? -5.790 -6.199 -1.869 1.00 96.88 175 ILE A O 1
ATOM 1285 N N . SER A 1 176 ? -5.989 -4.728 -3.526 1.00 96.00 176 SER A N 1
ATOM 1286 C CA . SER A 1 176 ? -7.116 -4.021 -2.894 1.00 96.00 176 SER A CA 1
ATOM 1287 C C . SER A 1 176 ? -8.349 -4.900 -2.631 1.00 96.00 176 SER A C 1
ATOM 1289 O O . SER A 1 176 ? -9.215 -4.530 -1.842 1.00 96.00 176 SER A O 1
ATOM 1291 N N . THR A 1 177 ? -8.436 -6.071 -3.266 1.00 93.88 177 THR A N 1
ATOM 1292 C CA . THR A 1 177 ? -9.484 -7.084 -3.041 1.00 93.88 177 THR A CA 1
ATOM 1293 C C . THR A 1 177 ? -8.979 -8.329 -2.306 1.00 93.88 177 THR A C 1
ATOM 1295 O O . THR A 1 177 ? -9.723 -9.300 -2.159 1.00 93.88 177 THR A O 1
ATOM 1298 N N . ALA A 1 178 ? -7.724 -8.327 -1.854 1.00 97.31 178 ALA A N 1
ATOM 1299 C CA . ALA A 1 178 ? -7.138 -9.443 -1.132 1.00 97.31 178 ALA A CA 1
ATOM 1300 C C . ALA A 1 178 ? -7.840 -9.660 0.212 1.00 97.31 178 ALA A C 1
ATOM 1302 O O . ALA A 1 178 ? -8.283 -8.720 0.875 1.00 97.31 178 ALA A O 1
ATOM 1303 N N . THR A 1 179 ? -7.905 -10.918 0.638 1.00 98.19 179 THR A N 1
ATOM 1304 C CA . THR A 1 179 ? -8.434 -11.262 1.960 1.00 98.19 179 THR A CA 1
ATOM 1305 C C . THR A 1 179 ? -7.319 -11.157 2.991 1.00 98.19 179 THR A C 1
ATOM 1307 O O . THR A 1 179 ? -6.287 -11.805 2.843 1.00 98.19 179 THR A O 1
ATOM 1310 N N . VAL A 1 180 ? -7.524 -10.362 4.041 1.00 98.56 180 VAL A N 1
ATOM 1311 C CA . VAL A 1 180 ? -6.584 -10.236 5.166 1.00 98.56 180 VAL A CA 1
ATOM 1312 C C . VAL A 1 180 ? -7.062 -11.113 6.321 1.00 98.56 180 VAL A C 1
ATOM 1314 O O . VAL A 1 180 ? -8.167 -10.914 6.833 1.00 98.56 180 VAL A O 1
ATOM 1317 N N . THR A 1 181 ? -6.227 -12.059 6.748 1.00 98.38 181 THR A N 1
ATOM 1318 C CA . THR A 1 181 ? -6.531 -12.988 7.844 1.00 98.38 181 THR A CA 1
ATOM 1319 C C . THR A 1 181 ? -5.854 -12.527 9.127 1.00 98.38 181 THR A C 1
ATOM 1321 O O . THR A 1 181 ? -4.637 -12.331 9.160 1.00 98.38 181 THR A O 1
ATOM 1324 N N . LEU A 1 182 ? -6.623 -12.392 10.206 1.00 98.31 182 LEU A N 1
ATOM 1325 C CA . LEU A 1 182 ? -6.124 -11.977 11.519 1.00 98.31 182 LEU A CA 1
ATOM 1326 C C . LEU A 1 182 ? -5.889 -13.180 12.442 1.00 98.31 182 LEU A C 1
ATOM 1328 O O . LEU A 1 182 ? -6.639 -14.156 12.404 1.00 98.31 182 LEU A O 1
ATOM 1332 N N . ALA A 1 183 ? -4.870 -13.084 13.292 1.00 97.62 183 ALA A N 1
ATOM 1333 C CA . ALA A 1 183 ? -4.651 -13.970 14.426 1.00 97.62 183 ALA A CA 1
ATOM 1334 C C . ALA A 1 183 ? -5.553 -13.587 15.617 1.00 97.62 183 ALA A C 1
ATOM 1336 O O . ALA A 1 183 ? -6.263 -12.581 15.600 1.00 97.62 183 ALA A O 1
ATOM 1337 N N . ALA A 1 184 ? -5.518 -14.397 16.680 1.00 95.31 184 ALA A N 1
ATOM 1338 C CA . ALA A 1 184 ? -6.347 -14.201 17.874 1.00 95.31 184 ALA A CA 1
ATOM 1339 C C . ALA A 1 184 ? -6.047 -12.895 18.636 1.00 95.31 184 ALA A C 1
ATOM 1341 O O . ALA A 1 184 ? -6.920 -12.370 19.320 1.00 95.31 184 ALA A O 1
ATOM 1342 N N . ASP A 1 185 ? -4.830 -12.365 18.510 1.00 95.31 185 ASP A N 1
ATOM 1343 C CA . ASP A 1 185 ? -4.411 -11.074 19.070 1.00 95.31 185 ASP A CA 1
ATOM 1344 C C . ASP A 1 185 ? -4.705 -9.887 18.129 1.00 95.31 185 ASP A C 1
ATOM 1346 O O . ASP A 1 185 ? -4.252 -8.768 18.368 1.00 95.31 185 ASP A O 1
ATOM 1350 N N . ASN A 1 186 ? -5.481 -10.127 17.067 1.00 97.25 186 ASN A N 1
ATOM 1351 C CA . ASN A 1 186 ? -5.803 -9.198 15.985 1.00 97.25 186 ASN A CA 1
ATOM 1352 C C . ASN A 1 186 ? -4.607 -8.756 15.128 1.00 97.25 186 ASN A C 1
ATOM 1354 O O . ASN A 1 186 ? -4.777 -7.883 14.276 1.00 97.25 186 ASN A O 1
ATOM 1358 N N . SER A 1 187 ? -3.419 -9.343 15.302 1.00 97.69 187 SER A N 1
ATOM 1359 C CA . SER A 1 187 ? -2.324 -9.131 14.357 1.00 97.69 187 SER A CA 1
ATOM 1360 C C . SER A 1 187 ? -2.648 -9.772 13.005 1.00 97.69 187 SER A C 1
ATOM 1362 O O . SER A 1 187 ? -3.370 -10.768 12.924 1.00 97.69 187 SER A O 1
ATOM 1364 N N . VAL A 1 188 ? -2.145 -9.202 11.911 1.00 98.44 188 VAL A N 1
ATOM 1365 C CA . VAL A 1 188 ? -2.299 -9.823 10.589 1.00 98.44 188 VAL A CA 1
ATOM 1366 C C . VAL A 1 188 ? -1.407 -11.061 10.505 1.00 98.44 188 VAL A C 1
ATOM 1368 O O . VAL A 1 188 ? -0.200 -10.985 10.714 1.00 98.44 188 VAL A O 1
ATOM 1371 N N . SER A 1 189 ? -2.017 -12.195 10.169 1.00 98.12 189 SER A N 1
ATOM 1372 C CA . SER A 1 189 ? -1.353 -13.500 10.061 1.00 98.12 189 SER A CA 1
ATOM 1373 C C . SER A 1 189 ? -1.034 -13.896 8.620 1.00 98.12 189 SER A C 1
ATOM 1375 O O . SER A 1 189 ? -0.025 -14.552 8.368 1.00 98.12 189 SER A O 1
ATOM 1377 N N . SER A 1 190 ? -1.882 -13.504 7.667 1.00 98.12 190 SER A N 1
ATOM 1378 C CA . SER A 1 190 ? -1.650 -13.731 6.243 1.00 98.12 190 SER A CA 1
ATOM 1379 C C . SER A 1 190 ? -2.499 -12.806 5.376 1.00 98.12 190 SER A C 1
ATOM 1381 O O . SER A 1 190 ? -3.492 -12.228 5.832 1.00 98.12 190 SER A O 1
ATOM 1383 N N . ILE A 1 191 ? -2.123 -12.710 4.102 1.00 98.00 191 ILE A N 1
ATOM 1384 C CA . ILE A 1 191 ? -2.959 -12.141 3.044 1.00 98.00 191 ILE A CA 1
ATOM 1385 C C . ILE A 1 191 ? -3.161 -13.174 1.933 1.00 98.00 191 ILE A C 1
ATOM 1387 O O . ILE A 1 191 ? -2.240 -13.907 1.580 1.00 98.00 191 ILE A O 1
ATOM 1391 N N . THR A 1 192 ? -4.362 -13.238 1.368 1.00 97.44 192 THR A N 1
ATOM 1392 C CA . THR A 1 192 ? -4.686 -14.136 0.255 1.00 97.44 192 THR A CA 1
ATOM 1393 C C . THR A 1 192 ? -5.055 -13.329 -0.984 1.00 97.44 192 THR A C 1
ATOM 1395 O O . THR A 1 192 ? -6.019 -12.560 -0.963 1.00 97.44 192 THR A O 1
ATOM 1398 N N . VAL A 1 193 ? -4.290 -13.514 -2.063 1.00 93.69 193 VAL A N 1
ATOM 1399 C CA . VAL A 1 193 ? -4.445 -12.833 -3.357 1.00 93.69 193 VAL A CA 1
ATOM 1400 C C . VAL A 1 193 ? -4.698 -13.896 -4.427 1.00 93.69 193 VAL A C 1
ATOM 1402 O O . VAL A 1 193 ? -3.792 -14.643 -4.795 1.00 93.69 193 VAL A O 1
ATOM 1405 N N . GLY A 1 194 ? -5.937 -14.003 -4.915 1.00 88.88 194 GLY A N 1
ATOM 1406 C CA . GLY A 1 194 ? -6.330 -15.120 -5.780 1.00 88.88 194 GLY A CA 1
ATOM 1407 C C . GLY A 1 194 ? -6.155 -16.461 -5.058 1.00 88.88 194 GLY A C 1
ATOM 1408 O O . GLY A 1 194 ? -6.749 -16.671 -4.004 1.00 88.88 194 GLY A O 1
ATOM 1409 N N . GLU A 1 195 ? -5.326 -17.349 -5.608 1.00 87.94 195 GLU A N 1
ATOM 1410 C CA . GLU A 1 195 ? -5.003 -18.658 -5.012 1.00 87.94 195 GLU A CA 1
ATOM 1411 C C . GLU A 1 195 ? -3.774 -18.623 -4.082 1.00 87.94 195 GLU A C 1
ATOM 1413 O O . GLU A 1 195 ? -3.494 -19.595 -3.379 1.00 87.94 195 GLU A O 1
ATOM 1418 N N . ASN A 1 196 ? -3.042 -17.506 -4.043 1.00 91.25 196 ASN A N 1
ATOM 1419 C CA . ASN A 1 196 ? -1.805 -17.389 -3.277 1.00 91.25 196 ASN A CA 1
ATOM 1420 C C . ASN A 1 196 ? -2.089 -16.930 -1.847 1.00 91.25 196 ASN A C 1
ATOM 1422 O O . ASN A 1 196 ? -2.642 -15.850 -1.641 1.00 91.25 196 ASN A O 1
ATOM 1426 N N . ASN A 1 197 ? -1.645 -17.708 -0.858 1.00 96.25 197 ASN A N 1
ATOM 1427 C CA . ASN A 1 197 ? -1.653 -17.313 0.550 1.00 96.25 197 ASN A CA 1
ATOM 1428 C C . ASN A 1 197 ? -0.238 -16.917 0.995 1.00 96.25 197 ASN A C 1
ATOM 1430 O O . ASN A 1 197 ? 0.669 -17.746 1.010 1.00 96.25 197 ASN A O 1
ATOM 1434 N N . ILE A 1 198 ? -0.062 -15.652 1.360 1.00 96.94 198 ILE A N 1
ATOM 1435 C CA . ILE A 1 198 ? 1.219 -15.041 1.713 1.00 96.94 198 ILE A CA 1
ATOM 1436 C C . ILE A 1 198 ? 1.283 -14.910 3.235 1.00 96.94 198 ILE A C 1
ATOM 1438 O O . ILE A 1 198 ? 0.477 -14.201 3.838 1.00 96.94 198 ILE A O 1
ATOM 1442 N N . THR A 1 199 ? 2.241 -15.599 3.853 1.00 96.81 199 THR A N 1
ATOM 1443 C CA . THR A 1 199 ? 2.461 -15.598 5.311 1.00 96.81 199 THR A CA 1
ATOM 1444 C C . THR A 1 199 ? 3.744 -14.879 5.726 1.00 96.81 199 THR A C 1
ATOM 1446 O O . THR A 1 199 ? 3.871 -14.483 6.879 1.00 96.81 199 THR A O 1
ATOM 1449 N N . ASP A 1 200 ? 4.703 -14.708 4.811 1.00 96.38 200 ASP A N 1
ATOM 1450 C CA . ASP A 1 200 ? 5.830 -13.797 5.021 1.00 96.38 200 ASP A CA 1
ATOM 1451 C C . ASP A 1 200 ? 5.387 -12.382 4.644 1.00 96.38 200 ASP A C 1
ATOM 1453 O O . ASP A 1 200 ? 5.195 -12.061 3.471 1.00 96.38 200 ASP A O 1
ATOM 1457 N N . LEU A 1 201 ? 5.178 -11.554 5.664 1.00 96.56 201 LEU A N 1
ATOM 1458 C CA . LEU A 1 201 ? 4.652 -10.201 5.515 1.00 96.56 201 LEU A CA 1
ATOM 1459 C C . LEU A 1 201 ? 5.748 -9.127 5.572 1.00 96.56 201 LEU A C 1
ATOM 1461 O O . LEU A 1 201 ? 5.434 -7.945 5.652 1.00 96.56 201 LEU A O 1
ATOM 1465 N N . SER A 1 202 ? 7.031 -9.503 5.507 1.00 95.88 202 SER A N 1
ATOM 1466 C CA . SER A 1 202 ? 8.159 -8.557 5.579 1.00 95.88 202 SER A CA 1
ATOM 1467 C C . SER A 1 202 ? 8.181 -7.512 4.450 1.00 95.88 202 SER A C 1
ATOM 1469 O O . SER A 1 202 ? 8.728 -6.421 4.619 1.00 95.88 202 SER A O 1
ATOM 1471 N N . GLY A 1 203 ? 7.547 -7.813 3.312 1.00 96.00 203 GLY A N 1
ATOM 1472 C CA . GLY A 1 203 ? 7.338 -6.891 2.190 1.00 96.00 203 GLY A CA 1
ATOM 1473 C C . GLY A 1 203 ? 6.101 -5.991 2.316 1.00 96.00 203 GLY A C 1
ATOM 1474 O O . GLY A 1 203 ? 5.686 -5.400 1.318 1.00 96.00 203 GLY A O 1
ATOM 1475 N N . PHE A 1 204 ? 5.459 -5.914 3.484 1.00 98.00 204 PHE A N 1
ATOM 1476 C CA . PHE A 1 204 ? 4.232 -5.144 3.677 1.00 98.00 204 PHE A CA 1
ATOM 1477 C C . PHE A 1 204 ? 4.285 -4.293 4.946 1.00 98.00 204 PHE A C 1
ATOM 1479 O O . PHE A 1 204 ? 4.730 -4.738 6.001 1.00 98.00 204 PHE A O 1
ATOM 1486 N N . ASP A 1 205 ? 3.763 -3.076 4.841 1.00 98.12 205 ASP A N 1
ATOM 1487 C CA . ASP A 1 205 ? 3.434 -2.224 5.972 1.00 98.12 205 ASP A CA 1
ATOM 1488 C C . ASP A 1 205 ? 2.028 -2.571 6.468 1.00 98.12 205 ASP A C 1
ATOM 1490 O O . ASP A 1 205 ? 1.066 -2.639 5.693 1.00 98.12 205 ASP A O 1
ATOM 1494 N N . ILE A 1 206 ? 1.909 -2.794 7.776 1.00 98.56 206 ILE A N 1
ATOM 1495 C CA . ILE A 1 206 ? 0.661 -3.194 8.426 1.00 98.56 206 ILE A CA 1
ATOM 1496 C C . ILE A 1 206 ? 0.261 -2.105 9.404 1.00 98.56 206 ILE A C 1
ATOM 1498 O O . ILE A 1 206 ? 1.025 -1.735 10.295 1.00 98.56 206 ILE A O 1
ATOM 1502 N N . THR A 1 207 ? -0.955 -1.600 9.241 1.00 98.56 207 THR A N 1
ATOM 1503 C CA . THR A 1 207 ? -1.492 -0.538 10.090 1.00 98.56 207 THR A CA 1
ATOM 1504 C C . THR A 1 207 ? -2.929 -0.824 10.490 1.00 98.56 207 THR A C 1
ATOM 1506 O O . THR A 1 207 ? -3.614 -1.638 9.877 1.00 98.56 207 THR A O 1
ATOM 1509 N N . TYR A 1 208 ? -3.393 -0.153 11.536 1.00 98.56 208 TYR A N 1
ATOM 1510 C CA . TYR A 1 208 ? -4.716 -0.339 12.106 1.00 98.56 208 TYR A CA 1
ATOM 1511 C C . TYR A 1 208 ? -5.420 1.007 12.258 1.00 98.56 208 TYR A C 1
ATOM 1513 O O . TYR A 1 208 ? -4.794 2.048 12.487 1.00 98.56 208 TYR A O 1
ATOM 1521 N N . GLY A 1 209 ? -6.743 0.987 12.144 1.00 97.50 209 GLY A N 1
ATOM 1522 C CA . GLY A 1 209 ? -7.555 2.192 12.261 1.00 97.50 209 GLY A CA 1
ATOM 1523 C C . GLY A 1 209 ? -9.048 1.912 12.216 1.00 97.50 209 GLY A C 1
ATOM 1524 O O . GLY A 1 209 ? -9.490 0.783 12.001 1.00 97.50 209 GLY A O 1
ATOM 1525 N N . THR A 1 210 ? -9.832 2.961 12.436 1.00 96.38 210 THR A N 1
ATOM 1526 C CA . THR A 1 210 ? -11.300 2.942 12.341 1.00 96.38 210 THR A CA 1
ATOM 1527 C C . THR A 1 210 ? -11.798 3.191 10.918 1.00 96.38 210 THR A C 1
ATOM 1529 O O . THR A 1 210 ? -12.932 2.846 10.588 1.00 96.38 210 THR A O 1
ATOM 1532 N N . ASP A 1 211 ? -10.944 3.769 10.078 1.00 93.81 211 ASP A N 1
ATOM 1533 C CA . ASP A 1 211 ? -11.214 4.211 8.713 1.00 93.81 211 ASP A CA 1
ATOM 1534 C C . ASP A 1 211 ? -9.916 4.200 7.888 1.00 93.81 211 ASP A C 1
ATOM 1536 O O . ASP A 1 211 ? -8.881 3.711 8.354 1.00 93.81 211 ASP A O 1
ATOM 1540 N N . ASP A 1 212 ? -9.993 4.707 6.661 1.00 91.00 212 ASP A N 1
ATOM 1541 C CA . ASP A 1 212 ? -8.921 4.637 5.672 1.00 91.00 212 ASP A CA 1
ATOM 1542 C C . ASP A 1 212 ? -7.736 5.587 5.973 1.00 91.00 212 ASP A C 1
ATOM 1544 O O . ASP A 1 212 ? -6.757 5.592 5.237 1.00 91.00 212 ASP A O 1
ATOM 1548 N N . SER A 1 213 ? -7.783 6.385 7.052 1.00 93.00 213 SER A N 1
ATOM 1549 C CA . SER A 1 213 ? -6.640 7.200 7.504 1.00 93.00 213 SER A CA 1
ATOM 1550 C C . SER A 1 213 ? -5.603 6.429 8.330 1.00 93.00 213 SER A C 1
ATOM 1552 O O . SER A 1 213 ? -4.538 6.976 8.597 1.00 93.00 213 SER A O 1
ATOM 1554 N N . HIS A 1 214 ? -5.933 5.204 8.756 1.00 94.94 214 HIS A N 1
ATOM 1555 C CA . HIS A 1 214 ? -5.160 4.272 9.588 1.00 94.94 214 HIS A CA 1
ATOM 1556 C C . HIS A 1 214 ? -3.655 4.570 9.786 1.00 94.94 214 HIS A C 1
ATOM 1558 O O . HIS A 1 214 ? -2.858 4.613 8.853 1.00 94.94 214 HIS A O 1
ATOM 1564 N N . THR A 1 215 ? -3.224 4.689 11.046 1.00 95.50 215 THR A N 1
ATOM 1565 C CA . THR A 1 215 ? -1.826 5.035 11.385 1.00 95.50 215 THR A CA 1
ATOM 1566 C C . THR A 1 215 ? -1.203 4.174 12.480 1.00 95.50 215 THR A C 1
ATOM 1568 O O . THR A 1 215 ? 0.011 4.226 12.677 1.00 95.50 215 THR A O 1
ATOM 1571 N N . ALA A 1 216 ? -1.991 3.380 13.212 1.00 97.44 216 ALA A N 1
ATOM 1572 C CA . ALA A 1 216 ? -1.458 2.580 14.312 1.00 97.44 216 ALA A CA 1
ATOM 1573 C C . ALA A 1 216 ? -0.628 1.419 13.751 1.00 97.44 216 ALA A C 1
ATOM 1575 O O . ALA A 1 216 ? -1.151 0.635 12.973 1.00 97.44 216 ALA A O 1
ATOM 1576 N N . ALA A 1 217 ? 0.636 1.281 14.155 1.00 97.06 217 ALA A N 1
ATOM 1577 C CA . ALA A 1 217 ? 1.518 0.204 13.681 1.00 97.06 217 ALA A CA 1
ATOM 1578 C C . ALA A 1 217 ? 1.333 -1.126 14.437 1.00 97.06 217 ALA A C 1
ATOM 1580 O O . ALA A 1 217 ? 1.861 -2.160 14.037 1.00 97.06 217 ALA A O 1
ATOM 1581 N N . THR A 1 218 ? 0.591 -1.114 15.543 1.00 97.44 218 THR A N 1
ATOM 1582 C CA . THR A 1 218 ? 0.284 -2.303 16.346 1.00 97.44 218 THR A CA 1
ATOM 1583 C C . THR A 1 218 ? -1.224 -2.431 16.543 1.00 97.44 218 THR A C 1
ATOM 1585 O O . THR A 1 218 ? -1.914 -1.405 16.517 1.00 97.44 218 THR A O 1
ATOM 1588 N N . PRO A 1 219 ? -1.744 -3.650 16.786 1.00 97.31 219 PRO A N 1
ATOM 1589 C CA . PRO A 1 219 ? -3.151 -3.843 17.111 1.00 97.31 219 PRO A CA 1
ATOM 1590 C C . PRO A 1 219 ? -3.605 -2.904 18.246 1.00 97.31 219 PRO A C 1
ATOM 1592 O O . PRO A 1 219 ? -2.923 -2.817 19.274 1.00 97.31 219 PRO A O 1
ATOM 1595 N N . PRO A 1 220 ? -4.722 -2.172 18.082 1.00 96.69 220 PRO A N 1
ATOM 1596 C CA . PRO A 1 220 ? -5.242 -1.290 19.120 1.00 96.69 220 PRO A CA 1
ATOM 1597 C C . PRO A 1 220 ? -5.648 -2.065 20.377 1.00 96.69 220 PRO A C 1
ATOM 1599 O O . PRO A 1 220 ? -6.239 -3.138 20.292 1.00 96.69 220 PRO A O 1
ATOM 1602 N N . THR A 1 221 ? -5.375 -1.492 21.549 1.00 94.31 221 THR A N 1
ATOM 1603 C CA . THR A 1 221 ? -5.793 -2.040 22.855 1.00 94.31 221 THR A CA 1
ATOM 1604 C C . THR A 1 221 ? -6.987 -1.303 23.455 1.00 94.31 221 THR A C 1
ATOM 1606 O O . THR A 1 221 ? -7.645 -1.816 24.357 1.00 94.31 221 THR A O 1
ATOM 1609 N N . ALA A 1 222 ? -7.280 -0.096 22.965 1.00 93.56 222 ALA A N 1
ATOM 1610 C CA . ALA A 1 222 ? -8.453 0.658 23.375 1.00 93.56 222 ALA A CA 1
ATOM 1611 C C . ALA A 1 222 ? -9.729 -0.024 22.868 1.00 93.56 222 ALA A C 1
ATOM 1613 O O . ALA A 1 222 ? -9.766 -0.547 21.756 1.00 93.56 222 ALA A O 1
ATOM 1614 N N . ALA A 1 223 ? -10.784 0.010 23.682 1.00 93.44 223 ALA A N 1
ATOM 1615 C CA . ALA A 1 223 ? -12.066 -0.575 23.323 1.00 93.44 223 ALA A CA 1
ATOM 1616 C C . ALA A 1 223 ? -12.642 0.114 22.077 1.00 93.44 223 ALA A C 1
ATOM 1618 O O . ALA A 1 22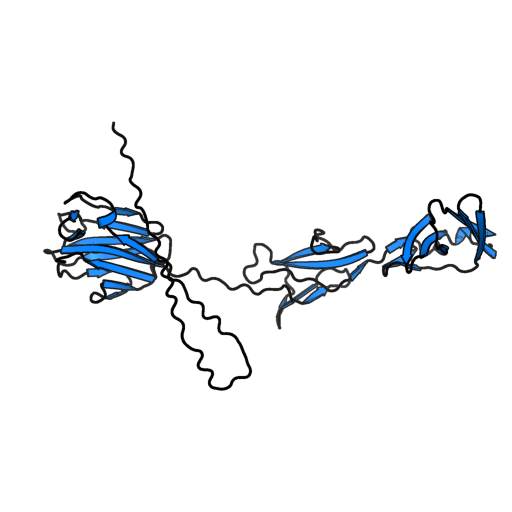3 ? -12.773 1.340 22.042 1.00 93.44 223 ALA A O 1
ATOM 1619 N N . GLY A 1 224 ? -13.004 -0.662 21.059 1.00 94.56 224 GLY A N 1
ATOM 1620 C CA . GLY A 1 224 ? -13.373 -0.094 19.770 1.00 94.56 224 GLY A CA 1
ATOM 1621 C C . GLY A 1 224 ? -13.610 -1.125 18.679 1.00 94.56 224 GLY A C 1
ATOM 1622 O O . GLY A 1 224 ? -13.495 -2.333 18.881 1.00 94.56 224 GLY A O 1
ATOM 1623 N N . LYS A 1 225 ? -13.958 -0.616 17.500 1.00 96.44 225 LYS A N 1
ATOM 1624 C CA . LYS A 1 225 ? -14.112 -1.390 16.268 1.00 96.44 225 LYS A CA 1
ATOM 1625 C C . LYS A 1 225 ? -13.038 -0.942 15.294 1.00 96.44 225 LYS A C 1
ATOM 1627 O O . LYS A 1 225 ? -12.962 0.247 14.996 1.00 96.44 225 LYS A O 1
ATOM 1632 N N . TYR A 1 226 ? -12.247 -1.876 14.794 1.00 98.00 226 TYR A N 1
ATOM 1633 C CA . TYR A 1 226 ? -11.057 -1.569 14.009 1.00 98.00 226 TYR A CA 1
ATOM 1634 C C . TYR A 1 226 ? -10.952 -2.462 12.777 1.00 98.00 226 TYR A C 1
ATOM 1636 O O . TYR A 1 226 ? -11.622 -3.489 12.663 1.00 98.00 226 TYR A O 1
ATOM 1644 N N . TYR A 1 227 ? -10.088 -2.045 11.865 1.00 98.50 227 TYR A N 1
ATOM 1645 C CA . TYR A 1 227 ? -9.643 -2.803 10.707 1.00 98.50 227 TYR A CA 1
ATOM 1646 C C . TYR A 1 227 ? -8.117 -2.839 10.703 1.00 98.50 227 TYR A C 1
ATOM 1648 O O . TYR A 1 227 ? -7.474 -1.913 11.206 1.00 98.50 227 TYR A O 1
ATOM 1656 N N . ALA A 1 228 ? -7.554 -3.893 10.121 1.00 98.56 228 ALA A N 1
ATOM 1657 C CA . ALA A 1 228 ? -6.160 -3.935 9.715 1.00 98.56 228 ALA A CA 1
ATOM 1658 C C . ALA A 1 228 ? -6.059 -3.608 8.221 1.00 98.56 228 ALA A C 1
ATOM 1660 O O . ALA A 1 228 ? -6.916 -4.007 7.428 1.00 98.56 228 ALA A O 1
ATOM 1661 N N . TYR A 1 229 ? -4.994 -2.911 7.853 1.00 98.62 229 TYR A N 1
ATOM 1662 C CA . TYR A 1 229 ? -4.685 -2.487 6.498 1.00 98.62 229 TYR A CA 1
ATOM 1663 C C . TYR A 1 229 ? -3.283 -2.957 6.152 1.00 98.62 229 TYR A C 1
ATOM 1665 O O . TYR A 1 229 ? -2.347 -2.740 6.924 1.00 98.62 229 TYR A O 1
ATOM 1673 N N . VAL A 1 230 ? -3.148 -3.601 4.997 1.00 98.50 230 VAL A N 1
ATOM 1674 C CA . VAL A 1 230 ? -1.886 -4.160 4.512 1.00 98.50 230 VAL A CA 1
ATOM 1675 C C . VAL A 1 230 ? -1.542 -3.475 3.202 1.00 98.50 230 VAL A C 1
ATOM 1677 O O . VAL A 1 230 ? -2.314 -3.551 2.248 1.00 98.50 230 VAL A O 1
ATOM 1680 N N . THR A 1 231 ? -0.395 -2.804 3.160 1.00 97.94 231 THR A N 1
ATOM 1681 C CA . THR A 1 231 ? 0.086 -2.070 1.982 1.00 97.94 231 THR A CA 1
ATOM 1682 C C . THR A 1 231 ? 1.488 -2.562 1.630 1.00 97.94 231 THR A C 1
ATOM 1684 O O . THR A 1 231 ? 2.312 -2.676 2.532 1.00 97.94 231 THR A O 1
ATOM 1687 N N . PRO A 1 232 ? 1.804 -2.878 0.364 1.00 97.12 232 PRO A N 1
ATOM 1688 C CA . PRO A 1 232 ? 3.161 -3.226 -0.041 1.00 97.12 232 PRO A CA 1
ATOM 1689 C C . PRO A 1 232 ? 4.117 -2.079 0.293 1.00 97.12 232 PRO A C 1
ATOM 1691 O O . PRO A 1 232 ? 3.844 -0.927 -0.047 1.00 97.12 232 PRO A O 1
ATOM 1694 N N . ASN A 1 233 ? 5.226 -2.387 0.961 1.00 95.69 233 ASN A N 1
ATOM 1695 C CA . ASN A 1 233 ? 6.218 -1.373 1.305 1.00 95.69 233 ASN A CA 1
ATOM 1696 C C . ASN A 1 233 ? 7.136 -1.069 0.103 1.00 95.69 233 ASN A C 1
ATOM 1698 O O . ASN A 1 233 ? 6.993 -1.626 -0.989 1.00 95.69 233 ASN A O 1
ATOM 1702 N N . SER A 1 234 ? 8.110 -0.180 0.294 1.00 90.38 234 SER A N 1
ATOM 1703 C CA . SER A 1 234 ? 9.001 0.270 -0.784 1.00 90.38 234 SER A CA 1
ATOM 1704 C C . SER A 1 234 ? 9.920 -0.815 -1.357 1.00 90.38 234 SER A C 1
ATOM 1706 O O . SER A 1 234 ? 10.446 -0.624 -2.454 1.00 90.38 234 SER A O 1
ATOM 1708 N N . THR A 1 235 ? 10.117 -1.940 -0.661 1.00 90.25 235 THR A N 1
ATOM 1709 C CA . THR A 1 235 ? 10.925 -3.063 -1.164 1.00 90.25 235 THR A CA 1
ATOM 1710 C C . THR A 1 235 ? 10.098 -4.062 -1.972 1.00 90.25 235 THR A C 1
ATOM 1712 O O . THR A 1 235 ? 10.669 -4.910 -2.655 1.00 90.25 235 THR A O 1
ATOM 1715 N N . ASN A 1 236 ? 8.766 -3.949 -1.948 1.00 90.62 236 ASN A N 1
ATOM 1716 C CA . ASN A 1 236 ? 7.867 -4.860 -2.639 1.00 90.62 236 ASN A CA 1
ATOM 1717 C C . ASN A 1 236 ? 7.669 -4.464 -4.112 1.00 90.62 236 ASN A C 1
ATOM 1719 O O . ASN A 1 236 ? 7.048 -3.447 -4.456 1.00 90.62 236 ASN A O 1
ATOM 1723 N N . THR A 1 237 ? 8.211 -5.290 -5.005 1.00 87.81 237 THR A N 1
ATOM 1724 C CA . THR A 1 237 ? 8.136 -5.100 -6.459 1.00 87.81 237 THR A CA 1
ATOM 1725 C C . THR A 1 237 ? 6.951 -5.797 -7.105 1.00 87.81 237 THR A C 1
ATOM 1727 O O . THR A 1 237 ? 6.635 -5.472 -8.245 1.00 87.81 237 THR A O 1
ATOM 1730 N N . ASP A 1 238 ? 6.290 -6.706 -6.391 1.00 90.19 238 ASP A N 1
ATOM 1731 C CA . ASP A 1 238 ? 5.337 -7.651 -6.977 1.00 90.19 238 ASP A CA 1
ATOM 1732 C C . ASP A 1 238 ? 3.889 -7.197 -6.793 1.00 90.19 238 ASP A C 1
ATOM 1734 O O . ASP A 1 238 ? 3.022 -7.555 -7.590 1.00 90.19 238 ASP A O 1
ATOM 1738 N N . TYR A 1 239 ? 3.625 -6.390 -5.761 1.00 93.62 239 TYR A N 1
ATOM 1739 C CA . TYR A 1 239 ? 2.280 -5.991 -5.363 1.00 93.62 239 TYR A CA 1
ATOM 1740 C C . TYR A 1 239 ? 2.102 -4.473 -5.269 1.00 93.62 239 TYR A C 1
ATOM 1742 O O . TYR A 1 239 ? 3.041 -3.719 -5.004 1.00 93.62 239 TYR A O 1
ATOM 1750 N N . GLU A 1 240 ? 0.859 -4.030 -5.451 1.00 94.25 240 GLU A N 1
ATOM 1751 C CA . GLU A 1 240 ? 0.412 -2.645 -5.261 1.00 94.25 240 GLU A CA 1
ATOM 1752 C C . GLU A 1 240 ? -0.992 -2.577 -4.634 1.00 94.25 240 GLU A C 1
ATOM 1754 O O . GLU A 1 240 ? -1.710 -3.573 -4.593 1.00 94.25 240 GLU A O 1
ATOM 1759 N N . GLY A 1 241 ? -1.414 -1.393 -4.183 1.00 95.75 241 GLY A N 1
ATOM 1760 C CA . GLY A 1 241 ? -2.719 -1.182 -3.543 1.00 95.75 241 GLY A CA 1
ATOM 1761 C C . GLY A 1 241 ? -2.714 -1.480 -2.042 1.00 95.75 241 GLY A C 1
ATOM 1762 O O . GLY A 1 241 ? -1.661 -1.703 -1.453 1.00 95.75 241 GLY A O 1
ATOM 1763 N N . THR A 1 242 ? -3.891 -1.472 -1.417 1.00 97.75 242 THR A N 1
ATOM 1764 C CA . THR A 1 242 ? -4.034 -1.676 0.034 1.00 97.75 242 THR A CA 1
ATOM 1765 C C . THR A 1 242 ? -5.191 -2.623 0.305 1.00 97.75 242 THR A C 1
ATOM 1767 O O . THR A 1 242 ? -6.333 -2.328 -0.044 1.00 97.75 242 THR A O 1
ATOM 1770 N N . ALA A 1 243 ? -4.905 -3.747 0.956 1.00 98.00 243 ALA A N 1
ATOM 1771 C CA . ALA A 1 243 ? -5.916 -4.699 1.396 1.00 98.00 243 ALA A CA 1
ATOM 1772 C C . ALA A 1 243 ? -6.466 -4.304 2.773 1.00 98.00 243 ALA A C 1
ATOM 1774 O O . ALA A 1 243 ? -5.714 -3.844 3.634 1.00 98.00 243 ALA A O 1
ATOM 1775 N N . LYS A 1 244 ? -7.762 -4.535 3.004 1.00 98.19 244 LYS A N 1
ATOM 1776 C CA . LYS A 1 244 ? -8.458 -4.226 4.262 1.00 98.19 244 LYS A CA 1
ATOM 1777 C C . LYS A 1 244 ? -9.061 -5.495 4.859 1.00 98.19 244 LYS A C 1
ATOM 1779 O O . LYS A 1 244 ? -9.715 -6.260 4.154 1.00 98.19 244 LYS A O 1
ATOM 1784 N N . SER A 1 245 ? -8.862 -5.722 6.156 1.00 98.38 245 SER A N 1
ATOM 1785 C CA . SER A 1 245 ? -9.456 -6.865 6.856 1.00 98.38 245 SER A CA 1
ATOM 1786 C C . SER A 1 245 ? -10.964 -6.715 7.050 1.00 98.38 245 SER A C 1
ATOM 1788 O O . SER A 1 245 ? -11.534 -5.633 6.911 1.00 98.38 245 SER A O 1
ATOM 1790 N N . ALA A 1 246 ? -11.617 -7.797 7.476 1.00 97.25 246 ALA A N 1
ATOM 1791 C CA . ALA A 1 246 ? -12.907 -7.672 8.145 1.00 97.25 246 ALA A CA 1
ATOM 1792 C C . ALA A 1 246 ? -12.766 -6.839 9.435 1.00 97.25 246 ALA A C 1
ATOM 1794 O O . ALA A 1 246 ? -11.684 -6.766 10.027 1.00 97.25 246 ALA A O 1
ATOM 1795 N N . GLN A 1 247 ? -13.864 -6.216 9.874 1.00 97.12 247 GLN A N 1
ATOM 1796 C CA . GLN A 1 247 ? -13.889 -5.481 11.137 1.00 97.12 247 GLN A CA 1
ATOM 1797 C C . GLN A 1 247 ? -13.660 -6.441 12.309 1.00 97.12 247 GLN A C 1
ATOM 1799 O O . GLN A 1 247 ? -14.343 -7.460 12.411 1.00 97.12 247 GLN A O 1
ATOM 1804 N N . PHE A 1 248 ? -12.767 -6.073 13.223 1.00 96.75 248 PHE A N 1
ATOM 1805 C CA . PHE A 1 248 ? -12.598 -6.745 14.507 1.00 96.75 248 PHE A CA 1
ATOM 1806 C C . PHE A 1 248 ? -12.961 -5.810 15.662 1.00 96.75 248 PHE A C 1
ATOM 1808 O O . PHE A 1 248 ? -13.014 -4.584 15.516 1.00 96.75 248 PHE A O 1
ATOM 1815 N N . ILE A 1 249 ? -13.267 -6.405 16.813 1.00 96.00 249 ILE A N 1
ATOM 1816 C CA . ILE A 1 249 ? -13.738 -5.695 18.002 1.00 96.00 249 ILE A CA 1
ATOM 1817 C C . ILE A 1 249 ? -12.727 -5.904 19.117 1.00 96.00 249 ILE A C 1
ATOM 1819 O O . ILE A 1 249 ? -12.402 -7.036 19.468 1.00 96.00 249 ILE A O 1
ATOM 1823 N N . VAL A 1 250 ? -12.280 -4.800 19.702 1.00 96.12 250 VAL A N 1
ATOM 1824 C CA . VAL A 1 250 ? -11.529 -4.798 20.954 1.00 96.12 250 VAL A CA 1
ATOM 1825 C C . VAL A 1 250 ? -12.528 -4.505 22.065 1.00 96.12 250 VAL A C 1
ATOM 1827 O O . VAL A 1 250 ? -13.139 -3.435 22.100 1.00 96.12 250 VAL A O 1
ATOM 1830 N N . ASN A 1 251 ? -12.742 -5.485 22.941 1.00 93.81 251 ASN A N 1
ATOM 1831 C CA . ASN A 1 251 ? -13.621 -5.336 24.098 1.00 93.81 251 ASN A CA 1
ATOM 1832 C C . ASN A 1 251 ? -12.960 -4.454 25.162 1.00 93.81 251 ASN A C 1
ATOM 1834 O O . ASN A 1 251 ? -11.737 -4.396 25.263 1.00 93.81 251 ASN A O 1
ATOM 1838 N N . GLY A 1 252 ? -13.778 -3.758 25.946 1.00 92.38 252 GLY A N 1
ATOM 1839 C CA . GLY A 1 252 ? -13.300 -2.885 27.012 1.00 92.38 252 GLY A CA 1
ATOM 1840 C C . GLY A 1 252 ? -13.364 -3.527 28.389 1.00 92.38 252 GLY A C 1
ATOM 1841 O O . GLY A 1 252 ? -14.094 -4.489 28.621 1.00 92.38 252 GLY A O 1
ATOM 1842 N N . THR A 1 253 ? -12.651 -2.922 29.330 1.00 93.56 253 THR A N 1
ATOM 1843 C CA . THR A 1 253 ? -12.784 -3.195 30.760 1.00 93.56 253 THR A CA 1
ATOM 1844 C C . THR A 1 253 ? -13.149 -1.905 31.486 1.00 93.56 253 THR A C 1
ATOM 1846 O O . THR A 1 253 ? -12.735 -0.814 31.090 1.00 93.56 253 THR A O 1
ATOM 1849 N N . LEU A 1 254 ? -13.974 -2.018 32.523 1.00 93.38 254 LEU A N 1
ATOM 1850 C CA . LEU A 1 254 ? -14.368 -0.907 33.383 1.00 93.38 254 LEU A CA 1
ATOM 1851 C C . LEU A 1 254 ? -13.845 -1.177 34.793 1.00 93.38 254 LEU A C 1
ATOM 1853 O O . LEU A 1 254 ? -14.139 -2.221 35.376 1.00 93.38 254 LEU A O 1
ATOM 1857 N N . ALA A 1 255 ? -13.051 -0.246 35.314 1.00 94.00 255 ALA A N 1
ATOM 1858 C CA . ALA A 1 255 ? -12.618 -0.252 36.706 1.00 94.00 255 ALA A CA 1
ATOM 1859 C C . ALA A 1 255 ? -13.764 0.203 37.625 1.00 94.00 255 ALA A C 1
ATOM 1861 O O . ALA A 1 255 ? -14.826 0.601 37.148 1.00 94.00 255 ALA A O 1
ATOM 1862 N N . ASP A 1 256 ? -13.552 0.163 38.937 1.00 94.00 256 ASP A N 1
ATOM 1863 C CA . ASP A 1 256 ? -14.525 0.688 39.893 1.00 94.00 256 ASP A CA 1
ATOM 1864 C C . ASP A 1 256 ? -14.784 2.177 39.656 1.00 94.00 256 ASP A C 1
ATOM 1866 O O . ASP A 1 256 ? -13.859 2.977 39.488 1.00 94.00 256 ASP A O 1
ATOM 1870 N N . GLY A 1 257 ? -16.060 2.560 39.644 1.00 94.88 257 GLY A N 1
ATOM 1871 C CA . GLY A 1 257 ? -16.451 3.934 39.366 1.00 94.88 257 GLY A CA 1
ATOM 1872 C C . GLY A 1 257 ? -17.803 4.069 38.684 1.00 94.88 257 GLY A C 1
ATOM 1873 O O . GLY A 1 257 ? -18.617 3.148 38.645 1.00 94.88 257 GLY A O 1
ATOM 1874 N N . LYS A 1 258 ? -18.048 5.266 38.154 1.00 95.50 258 LYS A N 1
ATOM 1875 C CA . LYS A 1 258 ? -19.279 5.650 37.463 1.00 95.50 258 LYS A CA 1
ATOM 1876 C C . LYS A 1 258 ? -18.941 6.057 36.037 1.00 95.50 258 LYS A C 1
ATOM 1878 O O . LYS A 1 258 ? -18.077 6.904 35.822 1.00 95.50 258 LYS A O 1
ATOM 1883 N N . TYR A 1 259 ? -19.648 5.474 35.079 1.00 94.19 259 TYR A N 1
ATOM 1884 C CA . TYR A 1 259 ? -19.471 5.726 33.654 1.00 94.19 259 TYR A CA 1
ATOM 1885 C C . TYR A 1 259 ? -20.785 6.154 33.022 1.00 94.19 259 TYR A C 1
ATOM 1887 O O . TYR A 1 259 ? -21.846 5.615 33.346 1.00 94.19 259 TYR A O 1
ATOM 1895 N N . GLU A 1 260 ? -20.695 7.087 32.082 1.00 92.94 260 GLU A N 1
ATOM 1896 C CA . GLU A 1 260 ? -21.845 7.650 31.384 1.00 92.94 260 GLU A CA 1
ATOM 1897 C C . GLU A 1 260 ? -21.721 7.436 29.883 1.00 92.94 260 GLU A C 1
ATOM 1899 O O . GLU A 1 260 ? -20.637 7.519 29.303 1.00 92.94 260 GLU A O 1
ATOM 1904 N N . GLN A 1 261 ? -22.846 7.122 29.251 1.00 87.88 261 GLN A N 1
ATOM 1905 C CA . GLN A 1 261 ? -22.925 6.928 27.811 1.00 87.88 261 GLN A CA 1
ATOM 1906 C C . GLN A 1 261 ? -24.195 7.572 27.282 1.00 87.88 261 GLN A C 1
ATOM 1908 O O . GLN A 1 261 ? -25.266 7.422 27.873 1.00 87.88 261 GLN A O 1
ATOM 1913 N N . TYR A 1 262 ? -24.076 8.232 26.135 1.00 88.88 262 TYR A N 1
ATOM 1914 C CA . TYR A 1 262 ? -25.157 8.993 25.524 1.00 88.88 262 TYR A CA 1
ATOM 1915 C C . TYR A 1 262 ? -25.481 8.436 24.140 1.00 88.88 262 TYR A C 1
ATOM 1917 O O . TYR A 1 262 ? -24.586 8.039 23.392 1.00 88.88 262 TYR A O 1
ATOM 1925 N N . ALA A 1 263 ? -26.764 8.408 23.792 1.00 87.12 263 ALA A N 1
ATOM 1926 C CA . ALA A 1 263 ? -27.219 8.045 22.458 1.00 87.12 263 ALA A CA 1
ATOM 1927 C C . ALA A 1 263 ? -28.521 8.771 22.107 1.00 87.12 263 ALA A C 1
ATOM 1929 O O . ALA A 1 263 ? -29.365 9.002 22.971 1.00 87.12 263 ALA A O 1
ATOM 1930 N N . THR A 1 264 ? -28.727 9.042 20.819 1.00 88.62 264 THR A N 1
ATOM 1931 C CA . THR A 1 264 ? -30.014 9.505 20.289 1.00 88.62 264 THR A CA 1
ATOM 1932 C C . THR A 1 264 ? -30.524 8.482 19.288 1.00 88.62 264 THR A C 1
ATOM 1934 O O . THR A 1 264 ? -29.812 8.097 18.361 1.00 88.62 264 THR A O 1
ATOM 1937 N N . LYS A 1 265 ? -31.760 8.020 19.475 1.00 85.62 265 LYS A N 1
ATOM 1938 C CA . LYS A 1 265 ? -32.404 7.060 18.576 1.00 85.62 265 LYS A CA 1
ATOM 1939 C C . LYS A 1 265 ? -33.900 7.332 18.503 1.00 85.62 265 LYS A C 1
ATOM 1941 O O . LYS A 1 265 ? -34.547 7.487 19.537 1.00 85.62 265 LYS A O 1
ATOM 1946 N N . ASP A 1 266 ? -34.434 7.385 17.285 1.00 90.75 266 ASP A N 1
ATOM 1947 C CA . ASP A 1 266 ? -35.864 7.575 17.006 1.00 90.75 266 ASP A CA 1
ATOM 1948 C C . ASP A 1 266 ? -36.460 8.813 17.713 1.00 90.75 266 ASP A C 1
ATOM 1950 O O . ASP A 1 266 ? -37.549 8.768 18.282 1.00 90.75 266 ASP A O 1
ATOM 1954 N N . GLY A 1 267 ? -35.707 9.922 17.740 1.00 88.38 267 GLY A N 1
ATOM 1955 C CA . GLY A 1 267 ? -36.124 11.174 18.389 1.00 88.38 267 GLY A CA 1
ATOM 1956 C C . GLY A 1 267 ? -36.122 11.150 19.924 1.00 88.38 267 GLY A C 1
ATOM 1957 O O . GLY A 1 267 ? -36.612 12.090 20.545 1.00 88.38 267 GLY A O 1
ATOM 1958 N N . LYS A 1 268 ? -35.583 10.096 20.549 1.00 91.69 268 LYS A N 1
ATOM 1959 C CA . LYS A 1 268 ? -35.360 10.014 21.998 1.00 91.69 268 LYS A CA 1
ATOM 1960 C C . LYS A 1 268 ? -33.876 10.094 22.322 1.00 91.69 268 LYS A C 1
ATOM 1962 O O . LYS A 1 268 ? -33.056 9.458 21.659 1.00 91.69 268 LYS A O 1
ATOM 1967 N N . ASN A 1 269 ? -33.563 10.825 23.381 1.00 89.19 269 ASN A N 1
ATOM 1968 C CA . ASN A 1 269 ? -32.247 10.867 24.000 1.00 89.19 269 ASN A CA 1
ATOM 1969 C C . ASN A 1 269 ? -32.174 9.815 25.101 1.00 89.19 269 ASN A C 1
ATOM 1971 O O . ASN A 1 269 ? -33.136 9.623 25.847 1.00 89.19 269 ASN A O 1
ATOM 1975 N N . TYR A 1 270 ? -31.033 9.148 25.194 1.00 91.25 270 TYR A N 1
ATOM 1976 C CA . TYR A 1 270 ? -30.739 8.117 26.175 1.00 91.25 270 TYR A CA 1
ATOM 1977 C C . TYR A 1 270 ? -29.441 8.470 26.888 1.00 91.25 270 TYR A C 1
ATOM 1979 O O . TYR A 1 270 ? -28.430 8.712 26.231 1.00 91.25 270 TYR A O 1
ATOM 1987 N N . THR A 1 271 ? -29.467 8.411 28.215 1.00 92.56 271 THR A N 1
ATOM 1988 C CA . THR A 1 271 ? -28.269 8.428 29.054 1.00 92.56 271 THR A CA 1
ATOM 1989 C C . THR A 1 271 ? -28.231 7.135 29.850 1.00 92.56 271 THR A C 1
ATOM 1991 O O . THR A 1 271 ? -29.167 6.818 30.589 1.00 92.56 271 THR A O 1
ATOM 1994 N N . ARG A 1 272 ? -27.161 6.362 29.689 1.00 92.69 272 ARG A N 1
ATOM 1995 C CA . ARG A 1 272 ? -26.888 5.164 30.481 1.00 92.69 272 ARG A CA 1
ATOM 1996 C C . ARG A 1 272 ? -25.830 5.489 31.521 1.00 92.69 272 ARG A C 1
ATOM 1998 O O . ARG A 1 272 ? -24.746 5.932 31.157 1.00 92.69 272 ARG A O 1
ATOM 2005 N N . PHE A 1 273 ? -26.131 5.173 32.773 1.00 93.88 273 PHE A N 1
ATOM 2006 C CA . PHE A 1 273 ? -25.168 5.166 33.864 1.00 93.88 273 PHE A CA 1
ATOM 2007 C C . PHE A 1 273 ? -24.780 3.720 34.175 1.00 93.88 273 PHE A C 1
ATOM 2009 O O . PHE A 1 273 ? -25.648 2.849 34.298 1.00 93.88 273 PHE A O 1
ATOM 2016 N N . VAL A 1 274 ? -23.479 3.467 34.279 1.00 95.31 274 VAL A N 1
ATOM 2017 C CA . VAL A 1 274 ? -22.903 2.189 34.703 1.00 95.31 274 VAL A CA 1
ATOM 2018 C C . VAL A 1 274 ? -22.084 2.450 35.957 1.00 95.31 274 VAL A C 1
ATOM 2020 O O . VAL A 1 274 ? -21.108 3.194 35.910 1.00 95.31 274 VAL A O 1
ATOM 2023 N N . PHE A 1 275 ? -22.482 1.843 37.067 1.00 96.69 275 PHE A N 1
ATOM 2024 C CA . PHE A 1 275 ? -21.773 1.913 38.339 1.00 96.69 275 PHE A CA 1
ATOM 2025 C C . PHE A 1 275 ? -21.073 0.584 38.566 1.00 96.69 275 PHE A C 1
ATOM 2027 O O . PHE A 1 275 ? -21.735 -0.439 38.728 1.00 96.69 275 PHE A O 1
ATOM 2034 N N . VAL A 1 276 ? -19.749 0.594 38.555 1.00 97.31 276 VAL A N 1
ATOM 2035 C CA . VAL A 1 276 ? -18.924 -0.563 38.886 1.00 97.31 276 VAL A CA 1
ATOM 2036 C C . VAL A 1 276 ? -18.559 -0.465 40.359 1.00 97.31 276 VAL A C 1
ATOM 2038 O O . VAL A 1 276 ? -18.010 0.550 40.793 1.00 97.31 276 VAL A O 1
ATOM 2041 N N . LYS A 1 277 ? -18.937 -1.488 41.124 1.00 96.12 277 LYS A N 1
ATOM 2042 C CA . LYS A 1 277 ? -18.849 -1.515 42.581 1.00 96.12 277 LYS A CA 1
ATOM 2043 C C . LYS A 1 277 ? -18.233 -2.826 43.072 1.00 96.12 277 LYS A C 1
ATOM 2045 O O . LYS A 1 277 ? -18.670 -3.882 42.604 1.00 96.12 277 LYS A O 1
ATOM 2050 N N . PRO A 1 278 ? -17.317 -2.785 44.053 1.00 95.88 278 PRO A N 1
ATOM 2051 C CA . PRO A 1 278 ? -16.856 -3.974 44.753 1.00 95.88 278 PRO A CA 1
A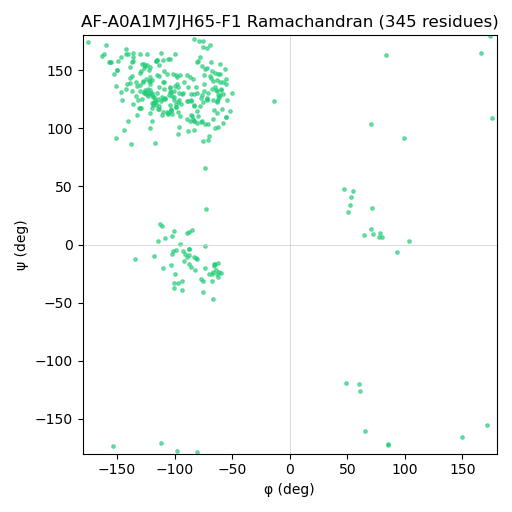TOM 2052 C C . PRO A 1 278 ? -18.015 -4.758 45.371 1.00 95.88 278 PRO A C 1
ATOM 2054 O O . PRO A 1 278 ? -18.936 -4.188 45.964 1.00 95.88 278 PRO A O 1
ATOM 2057 N N . LYS A 1 279 ? -17.931 -6.088 45.340 1.00 93.94 279 LYS A N 1
ATOM 2058 C CA . LYS A 1 279 ? -18.878 -6.990 46.014 1.00 93.94 279 LYS A CA 1
ATOM 2059 C C . LYS A 1 279 ? -18.915 -6.769 47.531 1.00 93.94 279 LYS A C 1
ATOM 2061 O O . LYS A 1 279 ? -19.917 -7.072 48.173 1.00 93.94 279 LYS A O 1
ATOM 2066 N N . SER A 1 280 ? -17.844 -6.235 48.114 1.00 94.25 280 SER A N 1
ATOM 2067 C CA . SER A 1 280 ? -17.785 -5.884 49.536 1.00 94.25 280 SER A CA 1
ATOM 2068 C C . SER A 1 280 ? -18.713 -4.720 49.903 1.00 94.25 280 SER A C 1
ATOM 2070 O O . SER A 1 280 ? -19.261 -4.729 51.002 1.00 94.25 280 SER A O 1
ATOM 2072 N N . GLU A 1 281 ? -18.959 -3.767 48.995 1.00 92.81 281 GLU A N 1
ATOM 2073 C CA . GLU A 1 281 ? -19.885 -2.642 49.229 1.00 92.81 281 GLU A CA 1
ATOM 2074 C C . GLU A 1 281 ? -21.354 -3.090 49.271 1.00 92.81 281 GLU A C 1
ATOM 2076 O O . GLU A 1 281 ? -22.186 -2.450 49.914 1.00 92.81 281 GLU A O 1
ATOM 2081 N N . ILE A 1 282 ? -21.670 -4.209 48.615 1.00 92.50 282 ILE A N 1
ATOM 2082 C CA . ILE A 1 282 ? -23.028 -4.768 48.546 1.00 92.50 282 ILE A CA 1
ATOM 2083 C C . ILE A 1 282 ? -23.257 -5.906 49.547 1.00 92.50 282 ILE A C 1
ATOM 2085 O O . ILE A 1 282 ? -24.370 -6.419 49.664 1.00 92.50 282 ILE A O 1
ATOM 2089 N N . ALA A 1 283 ? -22.223 -6.330 50.274 1.00 92.38 283 ALA A N 1
ATOM 2090 C CA . ALA A 1 283 ? -22.328 -7.437 51.211 1.00 92.38 283 ALA A CA 1
ATOM 2091 C C . ALA A 1 283 ? -23.318 -7.101 52.343 1.00 92.38 283 ALA A C 1
ATOM 2093 O O . ALA A 1 283 ? -23.164 -6.115 53.061 1.00 92.38 283 ALA A O 1
ATOM 2094 N N . GLY A 1 284 ? -24.349 -7.935 52.504 1.00 90.94 284 GLY A N 1
ATOM 2095 C CA . GLY A 1 284 ? -25.403 -7.733 53.506 1.00 90.94 284 GLY A CA 1
ATOM 2096 C C . GLY A 1 284 ? -26.451 -6.673 53.141 1.00 90.94 284 GLY A C 1
ATOM 2097 O O . GLY A 1 284 ? -27.303 -6.371 53.974 1.00 90.94 284 GLY A O 1
ATOM 2098 N N . LYS A 1 285 ? -26.403 -6.127 51.920 1.00 93.31 285 LYS A N 1
ATOM 2099 C CA . LYS A 1 285 ? -27.391 -5.184 51.382 1.00 93.31 285 LYS A CA 1
ATOM 2100 C C . LYS A 1 285 ? -28.516 -5.932 50.677 1.00 93.31 285 LYS A C 1
ATOM 2102 O O . LYS A 1 285 ? -28.286 -6.970 50.059 1.00 93.31 285 LYS A O 1
ATOM 2107 N N . ASN A 1 286 ? -29.733 -5.405 50.764 1.00 89.88 286 ASN A N 1
ATOM 2108 C CA . ASN A 1 286 ? -30.921 -6.032 50.188 1.00 89.88 286 ASN A CA 1
ATOM 2109 C C . ASN A 1 286 ? -31.222 -5.513 48.780 1.00 89.88 286 ASN A C 1
ATOM 2111 O O . ASN A 1 286 ? -31.763 -6.256 47.959 1.00 89.88 286 ASN A O 1
ATOM 2115 N N . LYS A 1 287 ? -30.898 -4.245 48.500 1.00 93.25 287 LYS A N 1
ATOM 2116 C CA . LYS A 1 287 ? -31.145 -3.607 47.200 1.00 93.25 287 LYS A CA 1
ATOM 2117 C C . LYS A 1 287 ? -30.206 -2.426 46.946 1.00 93.25 287 LYS A C 1
ATOM 2119 O O . LYS A 1 287 ? -29.693 -1.810 47.877 1.00 93.25 287 LYS A O 1
ATOM 2124 N N . GLY A 1 288 ? -30.023 -2.098 45.672 1.00 94.19 288 GLY A N 1
ATOM 2125 C CA . GLY A 1 288 ? -29.512 -0.805 45.227 1.00 94.19 288 GLY A CA 1
ATOM 2126 C C . GLY A 1 288 ? -30.666 0.129 44.870 1.00 94.19 288 GLY A C 1
ATOM 2127 O O . GLY A 1 288 ? -31.685 -0.324 44.350 1.00 94.19 288 GLY A O 1
ATOM 2128 N N . VAL A 1 289 ? -30.508 1.422 45.125 1.00 96.81 289 VAL A N 1
ATOM 2129 C CA . VAL A 1 289 ? -31.484 2.465 44.804 1.00 96.81 289 VAL A CA 1
ATOM 2130 C C . VAL A 1 289 ? -30.813 3.479 43.891 1.00 96.81 289 VAL A C 1
ATOM 2132 O O . VAL A 1 289 ? -29.892 4.184 44.297 1.00 96.81 289 VAL A O 1
ATOM 2135 N N . PHE A 1 290 ? -31.271 3.553 42.643 1.00 96.56 290 PHE A N 1
ATOM 2136 C CA . PHE A 1 290 ? -30.863 4.617 41.737 1.00 96.56 290 PHE A CA 1
ATOM 2137 C C . PHE A 1 290 ? -31.677 5.872 42.011 1.00 96.56 290 PHE A C 1
ATOM 2139 O O . PHE A 1 290 ? -32.902 5.795 42.078 1.00 96.56 290 PHE A O 1
ATOM 2146 N N . SER A 1 291 ? -31.015 7.024 42.057 1.00 96.44 291 SER A N 1
ATOM 2147 C CA . SER A 1 291 ? -31.646 8.342 42.164 1.00 96.44 291 SER A CA 1
ATOM 2148 C C . SER A 1 291 ? -31.228 9.199 40.977 1.00 96.44 291 SER A C 1
ATOM 2150 O O . SER A 1 291 ? -30.115 9.719 40.955 1.00 96.44 291 SER A O 1
ATOM 2152 N N . ALA A 1 292 ? -32.092 9.315 39.965 1.00 95.25 292 ALA A N 1
ATOM 2153 C CA . ALA A 1 292 ? -31.844 10.115 38.767 1.00 95.25 292 ALA A CA 1
ATOM 2154 C C . ALA A 1 292 ? -32.483 11.504 38.899 1.00 95.25 292 ALA A C 1
ATOM 2156 O O . ALA A 1 292 ? -33.694 11.606 39.107 1.00 95.25 292 ALA A O 1
ATOM 2157 N N . THR A 1 293 ? -31.687 12.562 38.745 1.00 95.38 293 THR A N 1
ATOM 2158 C CA . THR A 1 293 ? -32.097 13.955 38.970 1.00 95.38 293 THR A CA 1
ATOM 2159 C C . THR A 1 293 ? -31.870 14.799 37.721 1.00 95.38 293 THR A C 1
ATOM 2161 O O . THR A 1 293 ? -30.773 14.814 37.172 1.00 95.38 293 THR A O 1
ATOM 2164 N N . LEU A 1 294 ? -32.904 15.520 37.280 1.00 93.69 294 LEU A N 1
ATOM 2165 C CA . LEU A 1 294 ? -32.841 16.494 36.188 1.00 93.69 294 LEU A CA 1
ATOM 2166 C C . LEU A 1 294 ? -33.542 17.784 36.632 1.00 93.69 294 LEU A C 1
ATOM 2168 O O . LEU A 1 294 ? -34.763 17.807 36.817 1.00 93.69 294 LEU A O 1
ATOM 2172 N N . GLY A 1 295 ? -32.767 18.854 36.823 1.00 93.06 295 GLY A N 1
ATOM 2173 C CA . GLY A 1 295 ? -33.263 20.085 37.444 1.00 93.06 295 GLY A CA 1
ATOM 2174 C C . GLY A 1 295 ? -33.748 19.826 38.874 1.00 93.06 295 GLY A C 1
ATOM 2175 O O . GLY A 1 295 ? -33.020 19.262 39.683 1.00 93.06 295 GLY A O 1
ATOM 2176 N N . GLU A 1 296 ? -34.988 20.208 39.176 1.00 94.12 296 GLU A N 1
ATOM 2177 C CA . GLU A 1 296 ? -35.616 19.995 40.494 1.00 94.12 296 GLU A CA 1
ATOM 2178 C C . GLU A 1 296 ? -36.325 18.633 40.620 1.00 94.12 296 GLU A C 1
ATOM 2180 O O . GLU A 1 296 ? -36.870 18.306 41.672 1.00 94.12 296 GLU A O 1
ATOM 2185 N N . THR A 1 297 ? -36.367 17.836 39.547 1.00 91.00 297 THR A N 1
ATOM 2186 C CA . THR A 1 297 ? -37.078 16.551 39.545 1.00 91.00 297 THR A CA 1
ATOM 2187 C C . THR A 1 297 ? -36.119 15.399 39.805 1.00 91.00 297 THR A C 1
ATOM 2189 O O . THR A 1 297 ? -35.211 15.165 39.010 1.00 91.00 297 THR A O 1
ATOM 2192 N N . THR A 1 298 ? -36.394 14.614 40.847 1.00 93.62 298 THR A N 1
ATOM 2193 C CA . THR A 1 298 ? -35.709 13.344 41.125 1.00 93.62 298 THR A CA 1
ATOM 2194 C C . THR A 1 298 ? -36.677 12.178 40.965 1.00 93.62 298 THR A C 1
ATOM 2196 O O . THR A 1 298 ? -37.817 12.229 41.431 1.00 93.62 298 THR A O 1
ATOM 2199 N N . LYS A 1 299 ? -36.227 11.109 40.307 1.00 91.81 299 LYS A N 1
ATOM 2200 C CA . LYS A 1 299 ? -36.925 9.822 40.247 1.00 91.81 299 LYS A CA 1
ATOM 2201 C C . LYS A 1 299 ? -36.031 8.728 40.801 1.00 91.81 299 LYS A C 1
ATOM 2203 O O . LYS A 1 299 ? -34.847 8.681 40.471 1.00 91.81 299 LYS A O 1
ATOM 2208 N N . THR A 1 300 ? -36.620 7.838 41.590 1.00 93.06 300 THR A N 1
ATOM 2209 C CA . THR A 1 300 ? -35.917 6.696 42.168 1.00 93.06 300 THR A CA 1
ATOM 2210 C C . THR A 1 300 ? -36.351 5.377 41.539 1.00 93.06 300 THR A C 1
ATOM 2212 O O . THR A 1 300 ? -37.484 5.239 41.067 1.00 93.06 300 THR A O 1
ATOM 2215 N N . PHE A 1 301 ? -35.431 4.415 41.494 1.00 88.75 301 PHE A N 1
ATOM 2216 C CA . PHE A 1 301 ? -35.687 3.058 41.018 1.00 88.75 301 PHE A CA 1
ATOM 2217 C C . PHE A 1 301 ? -34.846 2.048 41.802 1.00 88.75 301 PHE A C 1
ATOM 2219 O O . PHE A 1 301 ? -33.619 2.145 41.828 1.00 88.75 301 PHE A O 1
ATOM 2226 N N . ASP A 1 302 ? -35.508 1.059 42.393 1.00 92.75 302 ASP A N 1
ATOM 2227 C CA . ASP A 1 302 ? -34.857 -0.013 43.143 1.00 92.75 302 ASP A CA 1
ATOM 2228 C C . ASP A 1 302 ? -34.392 -1.129 42.198 1.00 92.75 302 ASP A C 1
ATOM 2230 O O . ASP A 1 302 ? -35.093 -1.510 41.259 1.00 92.75 302 ASP A O 1
ATOM 2234 N N . THR A 1 303 ? -33.231 -1.716 42.478 1.00 89.81 303 THR A N 1
ATOM 2235 C CA . THR A 1 303 ? -32.711 -2.889 41.773 1.00 89.81 303 THR A CA 1
ATOM 2236 C C . THR A 1 303 ? -32.113 -3.899 42.743 1.00 89.81 303 THR A C 1
ATOM 2238 O O . THR A 1 303 ? -31.465 -3.553 43.727 1.00 89.81 303 THR A O 1
ATOM 2241 N N . THR A 1 304 ? -32.276 -5.178 42.429 1.00 90.00 304 THR A N 1
ATOM 2242 C CA . THR A 1 304 ? -31.532 -6.288 43.048 1.00 90.00 304 THR A CA 1
ATOM 2243 C C . THR A 1 304 ? -30.621 -6.988 42.039 1.00 90.00 304 THR A C 1
ATOM 2245 O O . THR A 1 304 ? -29.974 -7.982 42.355 1.00 90.00 304 THR A O 1
ATOM 2248 N N . THR A 1 305 ? -30.582 -6.485 40.802 1.00 90.06 305 THR A N 1
ATOM 2249 C CA . THR A 1 305 ? -29.839 -7.081 39.691 1.00 90.06 305 THR A CA 1
ATOM 2250 C C . THR A 1 305 ? -28.528 -6.343 39.475 1.00 90.06 305 THR A C 1
ATOM 2252 O O . THR A 1 305 ? -28.513 -5.115 39.356 1.00 90.06 305 THR A O 1
ATOM 2255 N N . TYR A 1 306 ? -27.455 -7.118 39.356 1.00 92.44 306 TYR A N 1
ATOM 2256 C CA . TYR A 1 306 ? -26.144 -6.669 38.910 1.00 92.44 306 TYR A CA 1
ATOM 2257 C C . TYR A 1 306 ? -25.686 -7.494 37.702 1.00 92.44 306 TYR A C 1
ATOM 2259 O O . TYR A 1 306 ? -26.220 -8.566 37.414 1.00 92.44 306 TYR A O 1
ATOM 2267 N N . TYR A 1 307 ? -24.677 -6.987 37.004 1.00 91.81 307 TYR A N 1
ATOM 2268 C CA . TYR A 1 307 ? -24.110 -7.572 35.795 1.00 91.81 307 TYR A CA 1
ATOM 2269 C C . TYR A 1 307 ? -22.592 -7.702 35.939 1.00 91.81 307 TYR A C 1
ATOM 2271 O O . TYR A 1 307 ? -21.968 -6.952 36.679 1.00 91.81 307 TYR A O 1
ATOM 2279 N N . THR A 1 308 ? -21.974 -8.624 35.209 1.00 90.75 308 THR A N 1
ATOM 2280 C CA . THR A 1 308 ? -20.503 -8.733 35.104 1.00 90.75 308 THR A CA 1
ATOM 2281 C C . THR A 1 308 ? -19.968 -8.156 33.793 1.00 90.75 308 THR A C 1
ATOM 2283 O O . THR A 1 308 ? -18.762 -7.978 33.626 1.00 90.75 308 THR A O 1
ATOM 2286 N N . GLY A 1 309 ? -20.873 -7.806 32.877 1.00 90.31 309 GLY A N 1
ATOM 2287 C CA . GLY A 1 309 ? -20.548 -7.098 31.656 1.00 90.31 309 GLY A CA 1
ATOM 2288 C C . GLY A 1 309 ? -21.767 -6.464 30.999 1.00 90.31 309 GLY A C 1
ATOM 2289 O O . GLY A 1 309 ? -22.916 -6.808 31.287 1.00 90.31 309 GLY A O 1
ATOM 2290 N N . VAL A 1 310 ? -21.507 -5.520 30.102 1.00 88.69 310 VAL A N 1
ATOM 2291 C CA . VAL A 1 310 ? -22.519 -4.770 29.363 1.00 88.69 310 VAL A CA 1
ATOM 2292 C C . VAL A 1 310 ? -22.057 -4.547 27.930 1.00 88.69 310 VAL A C 1
ATOM 2294 O O . VAL A 1 310 ? -20.904 -4.216 27.675 1.00 88.69 310 VAL A O 1
ATOM 2297 N N . THR A 1 311 ? -22.967 -4.695 26.970 1.00 87.50 311 THR A N 1
ATOM 2298 C CA . THR A 1 311 ? -22.689 -4.334 25.576 1.00 87.50 311 THR A CA 1
ATOM 2299 C C . THR A 1 311 ? -23.210 -2.930 25.292 1.00 87.50 311 THR A C 1
ATOM 2301 O O . THR A 1 311 ? -24.365 -2.594 25.585 1.00 87.50 311 THR A O 1
ATOM 2304 N N . SER A 1 312 ? -22.356 -2.095 24.708 1.00 82.69 312 SER A N 1
ATOM 2305 C CA . SER A 1 312 ? -22.706 -0.751 24.261 1.00 82.69 312 SER A CA 1
ATOM 2306 C C . SER A 1 312 ? -22.106 -0.457 22.899 1.00 82.69 312 SER A C 1
ATOM 2308 O O . SER A 1 312 ? -20.938 -0.738 22.660 1.00 82.69 312 SER A O 1
ATOM 2310 N N . ASN A 1 313 ? -22.920 0.063 21.978 1.00 79.31 313 ASN A N 1
ATOM 2311 C CA . ASN A 1 313 ? -22.525 0.356 20.594 1.00 79.31 313 ASN A CA 1
ATOM 2312 C C . ASN A 1 313 ? -21.838 -0.824 19.866 1.00 79.31 313 ASN A C 1
ATOM 2314 O O . ASN A 1 313 ? -21.052 -0.646 18.933 1.00 79.31 313 ASN A O 1
ATOM 2318 N N . GLY A 1 314 ? -22.172 -2.055 20.266 1.00 83.94 314 GLY A N 1
ATOM 2319 C CA . GLY A 1 314 ? -21.580 -3.288 19.744 1.00 83.94 314 GLY A CA 1
ATOM 2320 C C . GLY A 1 314 ? -20.201 -3.633 20.312 1.00 83.94 314 GLY A C 1
ATOM 2321 O O . GLY A 1 314 ? -19.576 -4.544 19.792 1.00 83.94 314 GLY A O 1
ATOM 2322 N N . ILE A 1 315 ? -19.734 -2.932 21.346 1.00 88.06 315 ILE A N 1
ATOM 2323 C CA . ILE A 1 315 ? -18.519 -3.243 22.106 1.00 88.06 315 ILE A CA 1
ATOM 2324 C C . ILE A 1 315 ? -18.950 -3.851 23.442 1.00 88.06 315 ILE A C 1
ATOM 2326 O O . ILE A 1 315 ? -19.836 -3.308 24.110 1.00 88.06 315 ILE A O 1
ATOM 2330 N N . HIS A 1 316 ? -18.363 -4.986 23.820 1.00 92.56 316 HIS A N 1
ATOM 2331 C CA . HIS A 1 316 ? -18.613 -5.595 25.121 1.00 92.56 316 HIS A CA 1
ATOM 2332 C C . HIS A 1 316 ? -17.638 -5.035 26.158 1.00 92.56 316 HIS A C 1
ATOM 2334 O O . HIS A 1 316 ? -16.447 -4.896 25.884 1.00 92.56 316 HIS A O 1
ATOM 2340 N N . TYR A 1 317 ? -18.154 -4.711 27.337 1.00 92.38 317 TYR A N 1
ATOM 2341 C CA . TYR A 1 317 ? -17.384 -4.227 28.474 1.00 92.38 317 TYR A CA 1
ATOM 2342 C C . TYR A 1 317 ? -17.556 -5.186 29.641 1.00 92.38 317 TYR A C 1
ATOM 2344 O O . TYR A 1 317 ? -18.692 -5.491 29.996 1.00 92.38 317 TYR A O 1
ATOM 2352 N N . THR A 1 318 ? -16.461 -5.614 30.259 1.00 94.88 318 THR A N 1
ATOM 2353 C CA . THR A 1 318 ? -16.473 -6.404 31.501 1.00 94.88 318 THR A CA 1
ATOM 2354 C C . THR A 1 318 ? -15.920 -5.595 32.666 1.00 94.88 318 THR A C 1
ATOM 2356 O O . THR A 1 318 ? -15.306 -4.542 32.475 1.00 94.88 318 THR A O 1
ATOM 2359 N N . VAL A 1 319 ? -16.157 -6.060 33.891 1.00 94.50 319 VAL A N 1
ATOM 2360 C CA . VAL A 1 319 ? -15.481 -5.502 35.068 1.00 94.50 319 VAL A CA 1
ATOM 2361 C C . VAL A 1 319 ? -13.990 -5.835 34.990 1.00 94.50 319 VAL A C 1
ATOM 2363 O O . VAL A 1 319 ? -13.621 -6.907 34.511 1.00 94.50 319 VAL A O 1
ATOM 2366 N N . ALA A 1 320 ? -13.135 -4.892 35.381 1.00 91.31 320 ALA A N 1
ATOM 2367 C CA . ALA A 1 320 ? -11.687 -5.097 35.404 1.00 91.31 320 ALA A CA 1
ATOM 2368 C C . ALA A 1 320 ? -11.246 -5.969 36.592 1.00 91.31 320 ALA A C 1
ATOM 2370 O O . ALA A 1 320 ? -10.271 -6.705 36.472 1.00 91.31 320 ALA A O 1
ATOM 2371 N N . ASP A 1 321 ? -11.971 -5.880 37.710 1.00 92.19 321 ASP A N 1
ATOM 2372 C CA . ASP A 1 321 ? -11.769 -6.682 38.916 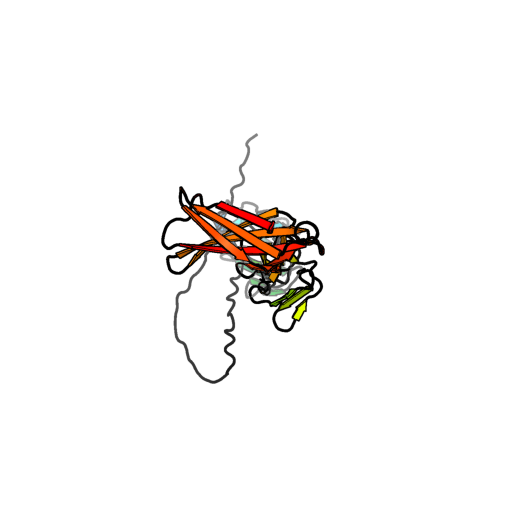1.00 92.19 321 ASP A CA 1
ATOM 2373 C C . ASP A 1 321 ? -12.867 -7.755 39.012 1.00 92.19 321 ASP A C 1
ATOM 2375 O O . ASP A 1 321 ? -14.058 -7.448 38.903 1.00 92.19 321 ASP A O 1
ATOM 2379 N N . GLU A 1 322 ? -12.476 -9.017 39.207 1.00 90.50 322 GLU A N 1
ATOM 2380 C CA . GLU A 1 322 ? -13.402 -10.146 39.358 1.00 90.50 322 GLU A CA 1
ATOM 2381 C C . GLU A 1 322 ? -14.279 -10.023 40.612 1.00 90.50 322 GLU A C 1
ATOM 2383 O O . GLU A 1 322 ? -15.370 -10.605 40.661 1.00 90.50 322 GLU A O 1
ATOM 2388 N N . ASP A 1 323 ? -13.842 -9.244 41.606 1.00 94.12 323 ASP A N 1
ATOM 2389 C CA . ASP A 1 323 ? -14.582 -8.938 42.827 1.00 94.12 323 ASP A CA 1
ATOM 2390 C C . ASP A 1 323 ? -15.473 -7.703 42.722 1.00 94.12 323 ASP A C 1
ATOM 2392 O O . ASP A 1 323 ? -16.095 -7.318 43.712 1.00 94.12 323 ASP A O 1
ATOM 2396 N N . SER A 1 324 ? -15.650 -7.158 41.520 1.00 95.81 324 SER A N 1
ATOM 2397 C CA . SER A 1 324 ? -16.595 -6.078 41.247 1.00 95.81 324 SER A CA 1
ATOM 2398 C C . SER A 1 324 ? -17.784 -6.534 40.403 1.00 95.81 324 SER A C 1
ATOM 2400 O O . SER A 1 324 ? -17.769 -7.557 39.718 1.00 95.81 324 SER A O 1
ATOM 2402 N N . VAL A 1 325 ? -18.870 -5.770 40.478 1.00 95.19 325 VAL A N 1
ATOM 2403 C CA . VAL A 1 325 ? -20.092 -5.965 39.692 1.00 95.19 325 VAL A CA 1
ATOM 2404 C C . VAL A 1 325 ? -20.600 -4.629 39.160 1.00 95.19 325 VAL A C 1
ATOM 2406 O O . VAL A 1 325 ? -20.291 -3.568 39.696 1.00 95.19 325 VAL A O 1
ATOM 2409 N N . MET A 1 326 ? -21.396 -4.672 38.097 1.00 95.81 326 MET A N 1
ATOM 2410 C CA . MET A 1 326 ? -21.992 -3.500 37.466 1.00 95.81 326 MET A CA 1
ATOM 2411 C C . MET A 1 326 ? -23.468 -3.364 37.822 1.00 95.81 326 MET A C 1
ATOM 2413 O O . MET A 1 326 ? -24.245 -4.307 37.679 1.00 95.81 326 MET A O 1
ATOM 2417 N N . PHE A 1 327 ? -23.885 -2.152 38.146 1.00 95.06 327 PHE A N 1
ATOM 2418 C CA . PHE A 1 327 ? -25.279 -1.743 38.213 1.00 95.06 327 PHE A CA 1
ATOM 2419 C C . PHE A 1 327 ? -25.543 -0.763 37.077 1.00 95.06 327 PHE A C 1
ATOM 2421 O O . PHE A 1 327 ? -24.819 0.217 36.906 1.00 95.06 327 PHE A O 1
ATOM 2428 N N . VAL A 1 328 ? -26.562 -1.045 36.267 1.00 93.38 328 VAL A N 1
ATOM 2429 C CA . VAL A 1 328 ? -26.832 -0.286 35.042 1.00 93.38 328 VAL A CA 1
ATOM 2430 C C . VAL A 1 328 ? -28.241 0.275 35.083 1.00 93.38 328 VAL A C 1
ATOM 2432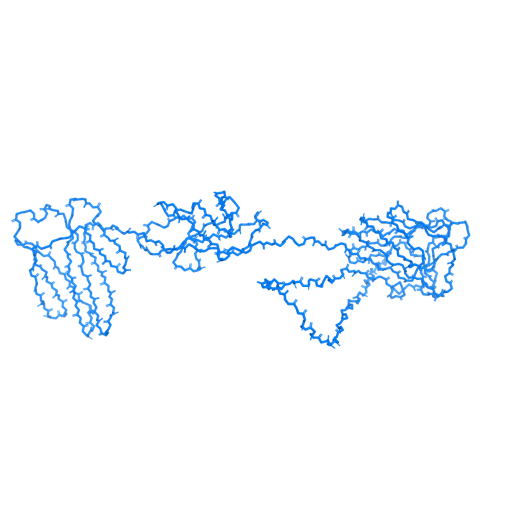 O O . VAL A 1 328 ? -29.202 -0.467 35.273 1.00 93.38 328 VAL A O 1
ATOM 2435 N N . VAL A 1 329 ? -28.362 1.574 34.823 1.00 92.12 329 VAL A N 1
ATOM 2436 C CA . VAL A 1 329 ? -29.646 2.247 34.617 1.00 92.12 329 VAL A CA 1
ATOM 2437 C C . VAL A 1 329 ? -29.589 3.063 33.334 1.00 92.12 329 VAL A C 1
ATOM 2439 O O . VAL A 1 329 ? -28.583 3.694 33.017 1.00 92.12 329 VAL A O 1
ATOM 2442 N N . THR A 1 330 ? -30.660 3.014 32.545 1.00 92.62 330 THR A N 1
ATOM 2443 C CA . THR A 1 330 ? -30.802 3.836 31.339 1.00 92.62 330 THR A CA 1
ATOM 2444 C C . THR A 1 330 ? -32.005 4.748 31.505 1.00 92.62 330 THR A C 1
ATOM 2446 O O . THR A 1 330 ? -33.126 4.280 31.688 1.00 92.62 330 THR A O 1
ATOM 2449 N N . VAL A 1 331 ? -31.766 6.051 31.418 1.00 91.81 331 VAL A N 1
ATOM 2450 C CA . VAL A 1 331 ? -32.796 7.086 31.416 1.00 91.81 331 VAL A CA 1
ATOM 2451 C C . VAL A 1 331 ? -33.029 7.508 29.973 1.00 91.81 331 VAL A C 1
ATOM 2453 O O . VAL A 1 331 ? -32.078 7.678 29.213 1.00 91.81 331 VAL A O 1
ATOM 2456 N N . SER A 1 332 ? -34.293 7.663 29.582 1.00 91.56 332 SER A N 1
ATOM 2457 C CA . SER A 1 332 ? -34.648 8.148 28.248 1.00 91.56 332 SER A CA 1
ATOM 2458 C C . SER A 1 332 ? -35.659 9.284 28.316 1.00 91.56 332 SER A C 1
ATOM 2460 O O . SER A 1 332 ? -36.499 9.318 29.216 1.00 91.56 332 SER A O 1
ATOM 2462 N N . SER A 1 333 ? -35.578 10.210 27.364 1.00 88.88 333 SER A N 1
ATOM 2463 C CA . SER A 1 333 ? -36.488 11.350 27.248 1.00 88.88 333 SER A CA 1
ATOM 2464 C C . SER A 1 333 ? -36.651 11.770 25.789 1.00 88.88 333 SER A C 1
ATOM 2466 O O . SER A 1 333 ? -35.742 11.606 24.981 1.00 88.88 333 SER A O 1
ATOM 2468 N N . THR A 1 334 ? -37.813 12.323 25.441 1.00 88.75 334 THR A N 1
ATOM 2469 C CA . THR A 1 334 ? -38.020 13.032 24.164 1.00 88.75 334 THR A CA 1
ATOM 2470 C C . THR A 1 334 ? -37.480 14.467 24.203 1.00 88.75 334 THR A C 1
ATOM 2472 O O . THR A 1 334 ? -37.394 15.112 23.166 1.00 88.75 334 THR A O 1
ATOM 2475 N N . GLY A 1 335 ? -37.149 14.985 25.391 1.00 88.62 335 GLY A N 1
ATOM 2476 C CA . GLY A 1 335 ? -36.483 16.274 25.589 1.00 88.62 335 GLY A CA 1
ATOM 2477 C C . GLY A 1 335 ? -34.973 16.130 25.801 1.00 88.62 335 GLY A C 1
ATOM 2478 O O . GLY A 1 335 ? -34.432 15.021 25.765 1.00 88.62 335 GLY A O 1
ATOM 2479 N N . SER A 1 336 ? -34.291 17.255 26.040 1.00 89.62 336 SER A N 1
ATOM 2480 C CA . SER A 1 336 ? -32.880 17.237 26.450 1.00 89.62 336 SER A CA 1
ATOM 2481 C C . SER A 1 336 ? -32.711 16.520 27.800 1.00 89.62 336 SER A C 1
ATOM 2483 O O . SER A 1 336 ? -33.599 16.561 28.655 1.00 89.62 336 SER A O 1
ATOM 2485 N N . LEU A 1 337 ? -31.573 15.842 27.958 1.00 92.12 337 LEU A N 1
ATOM 2486 C CA . LEU A 1 337 ? -31.105 15.239 29.209 1.00 92.12 337 LEU A CA 1
ATOM 2487 C C . LEU A 1 337 ? -29.868 15.971 29.757 1.00 92.12 337 LEU A C 1
ATOM 2489 O O . LEU A 1 337 ? -29.169 15.436 30.616 1.00 92.12 337 LEU A O 1
ATOM 2493 N N . ASP A 1 338 ? -29.580 17.178 29.267 1.00 92.25 338 ASP A N 1
ATOM 2494 C CA . ASP A 1 338 ? -28.442 17.968 29.733 1.00 92.25 338 ASP A CA 1
ATOM 2495 C C . ASP A 1 338 ? -28.587 18.276 31.228 1.00 92.25 338 ASP A C 1
ATOM 2497 O O . ASP A 1 338 ? -29.627 18.749 31.688 1.00 92.25 338 ASP A O 1
ATOM 2501 N N . GLY A 1 339 ? -27.535 17.992 31.997 1.00 92.56 339 GLY A N 1
ATOM 2502 C CA . GLY A 1 339 ? -27.541 18.144 33.453 1.00 92.56 339 GLY A CA 1
ATOM 2503 C C . GLY A 1 339 ? -28.222 17.003 34.217 1.00 92.56 339 GLY A C 1
ATOM 2504 O O . GLY A 1 339 ? -28.358 17.109 35.434 1.00 92.56 339 GLY A O 1
ATOM 2505 N N . LEU A 1 340 ? -28.635 15.919 33.546 1.00 95.94 340 LEU A N 1
ATOM 2506 C CA . LEU A 1 340 ? -29.075 14.699 34.220 1.00 95.94 340 LEU A CA 1
ATOM 2507 C C . LEU A 1 340 ? -27.915 14.107 35.028 1.00 95.94 340 LEU A C 1
ATOM 2509 O O . LEU A 1 340 ? -26.871 13.777 34.472 1.00 95.94 340 LEU A O 1
ATOM 2513 N N . THR A 1 341 ? -28.136 13.886 36.317 1.00 96.19 341 THR A N 1
ATOM 2514 C CA . THR A 1 341 ? -27.235 13.116 37.177 1.00 96.19 341 THR A CA 1
ATOM 2515 C C . THR A 1 341 ? -27.944 11.870 37.683 1.00 96.19 341 THR A C 1
ATOM 2517 O O . THR A 1 341 ? -29.173 11.789 37.702 1.00 96.19 341 THR A O 1
ATOM 2520 N N . CYS A 1 342 ? -27.176 10.862 38.077 1.00 96.19 342 CYS A N 1
ATOM 2521 C CA . CYS A 1 342 ? -27.714 9.677 38.727 1.00 96.19 342 CYS A CA 1
ATOM 2522 C C . CYS A 1 342 ? -26.756 9.202 39.808 1.00 96.19 342 CYS A C 1
ATOM 2524 O O . CYS A 1 342 ? -25.566 9.100 39.534 1.00 96.19 342 CYS A O 1
ATOM 2526 N N . GLU A 1 343 ? -27.262 8.890 40.992 1.00 97.25 343 GLU A N 1
ATOM 2527 C CA . GLU A 1 343 ? -26.495 8.256 42.068 1.00 97.25 343 GLU A CA 1
ATOM 2528 C C . GLU A 1 343 ? -27.041 6.857 42.363 1.00 97.25 343 GLU A C 1
ATOM 2530 O O . GLU A 1 343 ? -28.182 6.546 42.004 1.00 97.25 343 GLU A O 1
ATOM 2535 N N . LEU A 1 344 ? -26.210 6.015 42.978 1.00 96.62 344 LEU A N 1
ATOM 2536 C CA . LEU A 1 344 ? -26.554 4.660 43.396 1.00 96.62 344 LEU A CA 1
ATOM 2537 C C . LEU A 1 344 ? -26.163 4.467 44.860 1.00 96.62 344 LEU A C 1
ATOM 2539 O O . LEU A 1 344 ? -24.976 4.474 45.187 1.00 96.62 344 LEU A O 1
ATOM 2543 N N . ASP A 1 345 ? -27.164 4.213 45.694 1.00 96.25 345 ASP A N 1
ATOM 2544 C CA . ASP A 1 345 ? -27.004 3.899 47.113 1.00 96.25 345 ASP A CA 1
ATOM 2545 C C . ASP A 1 345 ? -27.436 2.455 47.401 1.00 96.25 345 ASP A C 1
ATOM 2547 O O . ASP A 1 345 ? -28.254 1.890 46.674 1.00 96.25 345 ASP A O 1
ATOM 2551 N N . PHE A 1 346 ? -26.902 1.844 48.465 1.00 95.69 346 PHE A N 1
ATOM 2552 C CA . PHE A 1 346 ? -27.257 0.479 48.873 1.00 95.69 346 PHE A CA 1
ATOM 2553 C C . PHE A 1 346 ? -27.900 0.440 50.262 1.00 95.69 346 PHE A C 1
ATOM 2555 O O . PHE A 1 346 ? -27.278 0.824 51.264 1.00 95.69 346 PHE A O 1
ATOM 2562 N N . GLU A 1 347 ? -29.114 -0.110 50.317 1.00 91.69 347 GLU A N 1
ATOM 2563 C CA . GLU A 1 347 ? -29.912 -0.315 51.536 1.00 91.69 347 GLU A CA 1
ATOM 2564 C C . GLU A 1 347 ? -29.778 -1.750 52.053 1.00 91.69 347 GLU A C 1
ATOM 2566 O O . GLU A 1 347 ? -30.093 -2.714 51.314 1.00 91.69 347 GLU A O 1
#

Mean predicted aligned error: 15.68 Å

Radius of gyration: 40.47 Å; Cα contacts (8 Å, |Δi|>4): 728; chains: 1; bounding box: 82×54×107 Å